Protein AF-A0A431FVE5-F1 (afdb_monomer)

Solvent-accessible surface area (backbone atoms only — not comparable to full-atom values): 13810 Å² total; per-residue (Å²): 132,91,80,86,48,69,72,60,58,76,67,39,68,45,52,62,50,46,54,53,36,45,75,73,71,43,89,57,56,35,59,38,71,80,41,80,43,68,86,88,83,60,78,43,55,26,33,44,35,35,34,74,38,59,44,98,86,67,48,84,67,50,71,55,70,50,75,47,70,45,65,64,57,39,53,63,64,63,36,71,88,75,52,89,46,70,76,46,45,58,31,37,26,40,52,86,40,28,26,70,30,46,88,56,71,85,50,41,76,37,38,50,68,79,70,29,79,46,77,54,42,55,64,53,52,49,28,49,66,68,56,39,70,48,78,40,77,72,27,60,46,78,87,74,42,58,12,35,31,37,39,45,45,50,64,46,76,94,67,41,42,51,35,30,41,41,38,35,39,27,45,68,49,72,41,41,66,56,54,54,50,50,51,53,53,52,53,53,52,53,52,51,51,52,52,52,50,52,51,53,51,49,46,47,56,60,60,49,48,52,51,51,54,51,53,51,52,45,52,49,49,49,51,37,36,76,68,67,74,44,95,70,81,80,78,82,84,77,87,78,86,128

Secondary structure (DSSP, 8-state):
-----HHHHTT-HHHHHHHHHHHTT----EEPPPEEEESSS-EEEEEEEEEEEE-TTS-EEEEEEEEEE-HHHHHHHT-GGG-SSTT-EEEEEETTSBEEE-SSGGGTTSBHHHH---TTHHHHHHHHHTT--EEEEEEE-TTS-EEEEEEEEEE-GGG--EEEEEEEEEHHHHTHHHHHHHHHHHHHHHHHHHHHHHHHHHHIIIIIIHHHHHHHHHHHHHHHHHTTS-S-----------

Foldseek 3Di:
DPPPPPVVCVVDVQFVVCVVCVVVVHQDKAKDDWDWDDPPPDTATWIKIWGFDADPVRHTPGIDMDIDGCVVVLCVQPPCVPDPWPPKWKFKAFLQQATSHGPPPVSHRPHPCVLDVDPLCVVVRVCSNVQHWDWDQFDQDSVRAGWIKIKHKDADPPNNTIMIMIITDGPCGVCVVVVVVVVVVVVVVVVVVVVVVVVVVCCCVPVVVVVVVVVVVLVVQVVCVVVVVDDDHDDDDDDDDD

Structure (mmCIF, N/CA/C/O backbone):
data_AF-A0A431FVE5-F1
#
_entry.id   AF-A0A431FVE5-F1
#
loop_
_atom_site.group_PDB
_atom_site.id
_atom_site.type_symbol
_atom_site.label_atom_id
_atom_site.label_alt_id
_atom_site.label_comp_id
_atom_site.label_asym_id
_atom_site.label_entity_id
_atom_site.label_seq_id
_atom_site.pdbx_PDB_ins_code
_atom_site.Cartn_x
_atom_site.Cartn_y
_atom_site.Cartn_z
_atom_site.occupancy
_atom_site.B_iso_or_equiv
_atom_site.auth_seq_id
_atom_site.auth_comp_id
_atom_site.auth_asym_id
_atom_site.auth_atom_id
_atom_site.pdbx_PDB_model_num
ATOM 1 N N . THR A 1 1 ? 9.431 11.874 -29.997 1.00 43.47 1 THR A N 1
ATOM 2 C CA . THR A 1 1 ? 10.718 12.388 -30.509 1.00 43.47 1 THR A CA 1
ATOM 3 C C . THR A 1 1 ? 11.653 11.223 -30.735 1.00 43.47 1 THR A C 1
ATOM 5 O O . THR A 1 1 ? 11.853 10.458 -29.803 1.00 43.47 1 THR A O 1
ATOM 8 N N . PHE A 1 2 ? 12.174 11.033 -31.949 1.00 42.88 2 PHE A N 1
ATOM 9 C CA . PHE A 1 2 ? 13.221 10.035 -32.198 1.00 42.88 2 PHE A CA 1
ATOM 10 C C . PHE A 1 2 ? 14.536 10.585 -31.634 1.00 42.88 2 PHE A C 1
ATOM 12 O O . PHE A 1 2 ? 15.071 11.560 -32.158 1.00 42.88 2 PHE A O 1
ATOM 19 N N . ILE A 1 3 ? 15.028 10.021 -30.531 1.00 52.59 3 ILE A N 1
ATOM 20 C CA . ILE A 1 3 ? 16.283 10.463 -29.913 1.00 52.59 3 ILE A CA 1
ATOM 21 C C . ILE A 1 3 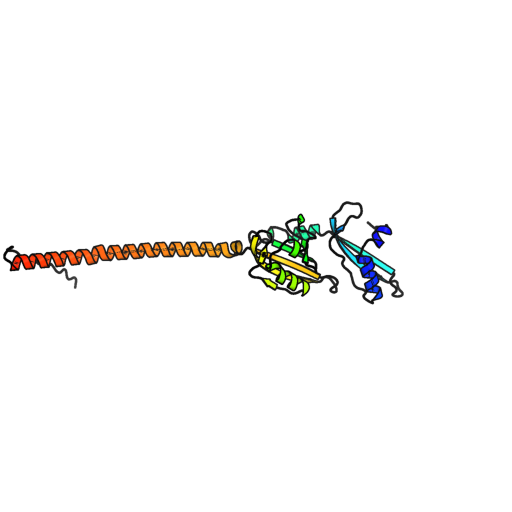? 17.433 9.715 -30.600 1.00 52.59 3 ILE A C 1
ATOM 23 O O . ILE A 1 3 ? 17.730 8.577 -30.261 1.00 52.59 3 ILE A O 1
ATOM 27 N N . GLN A 1 4 ? 18.095 10.354 -31.569 1.00 53.19 4 GLN A N 1
ATOM 28 C CA . GLN A 1 4 ? 19.319 9.846 -32.218 1.00 53.19 4 GLN A CA 1
ATOM 29 C C . GLN A 1 4 ? 20.601 10.188 -31.428 1.00 53.19 4 GLN A C 1
ATOM 31 O O . GLN A 1 4 ? 21.677 10.352 -31.999 1.00 53.19 4 GLN A O 1
ATOM 36 N N . ASN A 1 5 ? 20.521 10.322 -30.101 1.00 57.75 5 ASN A N 1
ATOM 37 C CA . ASN A 1 5 ? 21.702 10.592 -29.284 1.00 57.75 5 ASN A CA 1
ATOM 38 C C . ASN A 1 5 ? 22.322 9.277 -28.790 1.00 57.75 5 ASN A C 1
ATOM 40 O O . ASN A 1 5 ? 21.877 8.695 -27.800 1.00 57.75 5 ASN A O 1
ATOM 44 N N . LYS A 1 6 ? 23.376 8.821 -29.478 1.00 54.97 6 LYS A N 1
ATOM 45 C CA . LYS A 1 6 ? 24.122 7.586 -29.170 1.00 54.97 6 LYS A CA 1
ATOM 46 C C . LYS A 1 6 ? 24.633 7.535 -27.718 1.00 54.97 6 LYS A C 1
ATOM 48 O O . LYS A 1 6 ? 24.713 6.455 -27.140 1.00 54.97 6 LYS A O 1
ATOM 53 N N . ASN A 1 7 ? 24.890 8.693 -27.100 1.00 58.84 7 ASN A N 1
ATOM 54 C CA . ASN A 1 7 ? 25.315 8.776 -25.700 1.00 58.84 7 ASN A CA 1
ATOM 55 C C . ASN A 1 7 ? 24.169 8.517 -24.709 1.00 58.84 7 ASN A C 1
ATOM 57 O O . ASN A 1 7 ? 24.422 7.989 -23.631 1.00 58.84 7 ASN A O 1
ATOM 61 N N . MET A 1 8 ? 22.918 8.840 -25.066 1.00 61.91 8 MET A N 1
ATOM 62 C CA . MET A 1 8 ? 21.755 8.478 -24.243 1.00 61.91 8 MET A CA 1
ATOM 63 C C . MET A 1 8 ? 21.371 7.007 -24.399 1.00 61.91 8 MET A C 1
ATOM 65 O O . MET A 1 8 ? 20.942 6.393 -23.431 1.00 61.91 8 MET A O 1
ATOM 69 N N . TYR A 1 9 ? 21.535 6.426 -25.591 1.00 63.50 9 TYR A N 1
ATOM 70 C CA . TYR A 1 9 ? 21.266 5.001 -25.819 1.00 63.50 9 TYR A CA 1
ATOM 71 C C . TYR A 1 9 ? 22.154 4.125 -24.919 1.00 63.50 9 TYR A C 1
ATOM 73 O O . TYR A 1 9 ? 21.660 3.291 -24.167 1.00 63.50 9 TYR A O 1
ATOM 81 N N . ASN A 1 10 ? 23.461 4.394 -24.896 1.00 65.44 10 ASN A N 1
ATOM 82 C CA . ASN A 1 10 ? 24.406 3.633 -24.074 1.00 65.44 10 ASN A CA 1
ATOM 83 C C . ASN A 1 10 ? 24.252 3.870 -22.560 1.00 65.44 10 ASN A C 1
ATOM 85 O O . ASN A 1 10 ? 24.798 3.105 -21.770 1.00 65.44 10 ASN A O 1
ATOM 89 N N . SER A 1 11 ? 23.544 4.921 -22.135 1.00 68.75 11 SER A N 1
ATOM 90 C CA . SER A 1 11 ? 23.369 5.249 -20.715 1.00 68.75 11 SER A CA 1
ATOM 91 C C . SER A 1 11 ? 22.086 4.681 -20.102 1.00 68.75 11 SER A C 1
ATOM 93 O O . SER A 1 11 ? 21.853 4.846 -18.902 1.00 68.75 11 SER A O 1
ATOM 95 N N . MET A 1 12 ? 21.244 3.993 -20.883 1.00 78.19 12 MET A N 1
ATOM 96 C CA . MET A 1 12 ? 20.025 3.359 -20.382 1.00 78.19 12 MET A CA 1
ATOM 97 C C . MET A 1 12 ? 20.290 1.909 -19.947 1.00 78.19 12 MET A C 1
ATOM 99 O O . MET A 1 12 ? 20.453 1.040 -20.802 1.00 78.19 12 MET A O 1
ATOM 103 N N . PRO A 1 13 ? 20.202 1.583 -18.641 1.00 84.56 13 PRO A N 1
ATOM 104 C CA . PRO A 1 13 ? 20.489 0.230 -18.149 1.00 84.56 13 PRO A CA 1
ATOM 105 C C . PRO A 1 13 ? 19.581 -0.861 -18.737 1.00 84.56 13 PRO A C 1
ATOM 107 O O . PRO A 1 13 ? 19.965 -2.025 -18.797 1.00 84.56 13 PRO A O 1
ATOM 110 N N . VAL A 1 14 ? 18.370 -0.490 -19.177 1.00 87.31 14 VAL A N 1
ATOM 111 C CA . VAL A 1 14 ? 17.417 -1.427 -19.788 1.00 87.31 14 VAL A CA 1
ATOM 112 C C . VAL A 1 14 ? 17.953 -2.009 -21.098 1.00 87.31 14 VAL A C 1
ATOM 114 O O . VAL A 1 14 ? 17.700 -3.172 -21.380 1.00 87.31 14 VAL A O 1
ATOM 117 N N . ILE A 1 15 ? 18.735 -1.240 -21.864 1.00 88.06 15 ILE A N 1
ATOM 118 C CA . ILE A 1 15 ? 19.286 -1.683 -23.149 1.00 88.06 15 ILE A CA 1
ATOM 119 C C . ILE A 1 15 ? 20.329 -2.772 -22.918 1.00 88.06 15 ILE A C 1
ATOM 121 O O . ILE A 1 15 ? 20.205 -3.851 -23.487 1.00 88.06 15 ILE A O 1
ATOM 125 N N . SER A 1 16 ? 21.283 -2.548 -22.011 1.00 87.06 16 SER A N 1
ATOM 126 C CA . SER A 1 16 ? 22.290 -3.559 -21.663 1.00 87.06 16 SER A CA 1
ATOM 127 C C . SER A 1 16 ? 21.656 -4.839 -21.108 1.00 87.06 16 SER A C 1
ATOM 129 O O . SER A 1 16 ? 22.135 -5.940 -21.374 1.00 87.06 16 SER A O 1
ATOM 131 N N . LYS A 1 17 ? 20.548 -4.715 -20.364 1.00 88.94 17 LYS A N 1
ATOM 132 C CA . LYS A 1 17 ? 19.781 -5.870 -19.881 1.00 88.94 17 LYS A CA 1
ATOM 133 C C . LYS A 1 17 ? 19.130 -6.644 -21.033 1.00 88.94 17 LYS A C 1
ATOM 135 O O . LYS A 1 17 ? 19.208 -7.866 -21.042 1.00 88.94 17 LYS A O 1
ATOM 140 N N . ILE A 1 18 ? 18.546 -5.951 -22.013 1.00 90.62 18 ILE A N 1
ATOM 141 C CA . ILE A 1 18 ? 17.964 -6.579 -23.211 1.00 90.62 18 ILE A CA 1
ATOM 142 C C . ILE A 1 18 ? 19.040 -7.284 -24.028 1.00 90.62 18 ILE A C 1
ATOM 144 O O . ILE A 1 18 ? 18.849 -8.433 -24.409 1.00 90.62 18 ILE A O 1
ATOM 148 N N . GLU A 1 19 ? 20.177 -6.632 -24.263 1.00 89.31 19 GLU A N 1
ATOM 149 C CA . GLU A 1 19 ? 21.295 -7.235 -24.989 1.00 89.31 19 GLU A CA 1
ATOM 150 C C . GLU A 1 19 ? 21.741 -8.533 -24.306 1.00 89.31 19 GLU A C 1
ATOM 152 O O . GLU A 1 19 ? 21.817 -9.565 -24.968 1.00 89.31 19 GLU A O 1
ATOM 157 N N . ASN A 1 20 ? 21.933 -8.528 -22.984 1.00 89.25 20 ASN A N 1
ATOM 158 C CA . ASN A 1 20 ? 22.286 -9.735 -22.231 1.00 89.25 20 ASN A CA 1
ATOM 159 C C . ASN A 1 20 ? 21.202 -10.828 -22.312 1.00 89.25 20 ASN A C 1
ATOM 161 O O . ASN A 1 20 ? 21.515 -11.993 -22.543 1.00 89.25 20 ASN A O 1
ATOM 165 N N . ASN A 1 21 ? 19.926 -10.463 -22.173 1.00 88.81 21 ASN A N 1
ATOM 166 C CA . ASN A 1 21 ? 18.806 -11.400 -22.293 1.00 88.81 21 ASN A CA 1
ATOM 167 C C . ASN A 1 21 ? 18.797 -12.083 -23.669 1.00 88.81 21 ASN A C 1
ATOM 169 O O . ASN A 1 21 ? 18.712 -13.307 -23.747 1.00 88.81 21 ASN A O 1
ATOM 173 N N . VAL A 1 22 ? 18.995 -11.314 -24.742 1.00 90.62 22 VAL A N 1
ATOM 174 C CA . VAL A 1 22 ? 19.071 -11.843 -26.109 1.00 90.62 22 VAL A CA 1
ATOM 175 C C . VAL A 1 22 ? 20.259 -12.789 -26.288 1.00 90.62 22 VAL A C 1
ATOM 177 O O . VAL A 1 22 ? 20.098 -13.842 -26.903 1.00 90.62 22 VAL A O 1
ATOM 180 N N . HIS A 1 23 ? 21.425 -12.474 -25.712 1.00 88.44 23 HIS A N 1
ATOM 181 C CA . HIS A 1 23 ? 22.582 -13.383 -25.728 1.00 88.44 23 HIS A CA 1
ATOM 182 C C . HIS A 1 23 ? 22.290 -14.711 -25.010 1.00 88.44 23 HIS A C 1
ATOM 184 O O . HIS A 1 23 ? 22.813 -15.748 -25.409 1.00 88.44 23 HIS A O 1
ATOM 190 N N . ASN A 1 24 ? 21.415 -14.695 -24.002 1.00 86.50 24 ASN A N 1
ATOM 191 C CA . ASN A 1 24 ? 20.967 -15.883 -23.271 1.00 86.50 24 ASN A CA 1
ATOM 192 C C . ASN A 1 24 ? 19.754 -16.581 -23.920 1.00 86.50 24 ASN A C 1
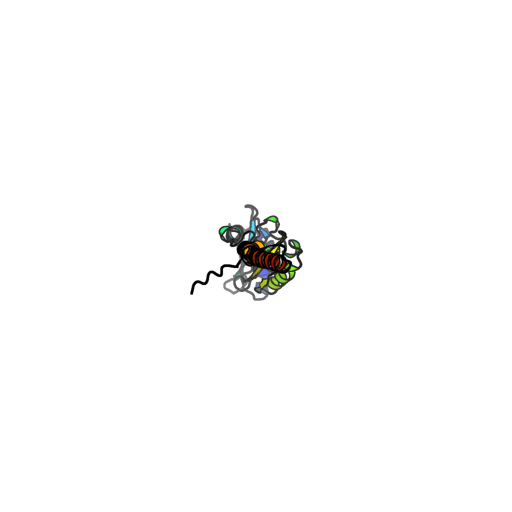ATOM 194 O O . ASN A 1 24 ? 19.199 -17.513 -23.342 1.00 86.50 24 ASN A O 1
ATOM 198 N N . GLY A 1 25 ? 19.338 -16.154 -25.119 1.00 84.56 25 GLY A N 1
ATOM 199 C CA . GLY A 1 25 ? 18.218 -16.740 -25.861 1.00 84.56 25 GLY A CA 1
ATOM 200 C C . GLY A 1 25 ? 16.834 -16.227 -25.451 1.00 84.56 25 GLY A C 1
ATOM 201 O O . GLY A 1 25 ? 15.826 -16.748 -25.926 1.00 84.56 25 GLY A O 1
ATOM 202 N N . GLU A 1 26 ? 16.750 -15.202 -24.603 1.00 83.94 26 GLU A N 1
ATOM 203 C CA . GLU A 1 26 ? 15.489 -14.588 -24.191 1.00 83.94 26 GLU A CA 1
ATOM 204 C C . GLU A 1 26 ? 15.119 -13.412 -25.104 1.00 83.94 26 GLU A C 1
ATOM 206 O O . GLU A 1 26 ? 15.822 -12.407 -25.188 1.00 83.94 26 GLU A O 1
ATOM 211 N N . GLN A 1 27 ? 13.962 -13.510 -25.761 1.00 85.75 27 GLN A N 1
ATOM 212 C CA . GLN A 1 27 ? 13.463 -12.504 -26.709 1.00 85.75 27 GLN A CA 1
ATOM 213 C C . GLN A 1 27 ? 12.278 -11.710 -26.139 1.00 85.75 27 GLN A C 1
ATOM 215 O O . GLN A 1 27 ? 11.303 -11.440 -26.835 1.00 85.75 27 GLN A O 1
ATOM 220 N N . LYS A 1 28 ? 12.341 -11.380 -24.847 1.00 85.81 28 LYS A N 1
ATOM 221 C CA . LYS A 1 28 ? 11.216 -10.806 -24.099 1.00 85.81 28 LYS A CA 1
ATOM 222 C C . LYS A 1 28 ? 11.312 -9.293 -23.952 1.00 85.81 28 LYS A C 1
ATOM 224 O O . LYS A 1 28 ? 12.398 -8.704 -23.990 1.00 85.81 28 LYS A O 1
ATOM 229 N N . ILE A 1 29 ? 10.166 -8.664 -23.704 1.00 90.38 29 ILE A N 1
ATOM 230 C CA . ILE A 1 29 ? 10.118 -7.267 -23.256 1.00 90.38 29 ILE A CA 1
ATOM 231 C C . ILE A 1 29 ? 10.855 -7.152 -21.919 1.00 90.38 29 ILE A C 1
ATOM 233 O O . ILE A 1 29 ? 10.752 -8.021 -21.060 1.00 90.38 29 ILE A O 1
ATOM 237 N N . THR A 1 30 ? 11.603 -6.070 -21.727 1.00 90.94 30 THR A N 1
ATOM 238 C CA . THR A 1 30 ? 12.326 -5.801 -20.482 1.00 90.94 30 THR A CA 1
ATOM 239 C C . THR A 1 30 ? 11.920 -4.450 -19.923 1.00 90.94 30 THR A C 1
ATOM 241 O O . THR A 1 30 ? 11.966 -3.444 -20.628 1.00 90.94 30 THR A O 1
ATOM 244 N N . PHE A 1 31 ? 11.582 -4.417 -18.637 1.00 91.38 31 PHE A N 1
ATOM 245 C CA . PHE A 1 31 ? 11.354 -3.181 -17.895 1.00 91.38 31 PHE A CA 1
ATOM 246 C C . PHE A 1 31 ? 12.607 -2.812 -17.095 1.00 91.38 31 PHE A C 1
ATOM 248 O O . PHE A 1 31 ? 13.293 -3.666 -16.521 1.00 91.38 31 PHE A O 1
ATOM 255 N N . GLY A 1 32 ? 12.916 -1.521 -17.076 1.00 89.94 32 GLY A N 1
ATOM 256 C CA . GLY A 1 32 ? 13.920 -0.918 -16.214 1.00 89.94 32 GLY A CA 1
ATOM 257 C C . GLY A 1 32 ? 13.338 -0.503 -14.865 1.00 89.94 32 GLY A C 1
ATOM 258 O O . GLY A 1 32 ? 12.130 -0.544 -14.640 1.00 89.94 32 GLY A O 1
ATOM 259 N N . SER A 1 33 ? 14.217 -0.061 -13.972 1.00 90.06 33 SER A N 1
ATOM 260 C CA . SER A 1 33 ? 13.829 0.463 -12.663 1.00 90.06 33 SER A CA 1
ATOM 261 C C . SER A 1 33 ? 13.197 1.850 -12.768 1.00 90.06 33 SER A C 1
ATOM 263 O O . SER A 1 33 ? 13.519 2.628 -13.673 1.00 90.06 33 SER A O 1
ATOM 265 N N . VAL A 1 34 ? 12.335 2.168 -11.801 1.00 91.94 34 VAL A N 1
ATOM 266 C CA . VAL A 1 34 ? 11.758 3.506 -11.636 1.00 91.94 34 VAL A CA 1
ATOM 267 C C . VAL A 1 34 ? 12.858 4.499 -11.303 1.00 91.94 34 VAL A C 1
ATOM 269 O O . VAL A 1 34 ? 13.697 4.236 -10.442 1.00 91.94 34 VAL A O 1
ATOM 272 N N . LYS A 1 35 ? 12.861 5.637 -11.992 1.00 92.00 35 LYS A N 1
ATOM 273 C CA . LYS A 1 35 ? 13.782 6.740 -11.728 1.00 92.00 35 LYS A CA 1
ATOM 274 C C . LYS A 1 35 ? 13.247 8.041 -12.303 1.00 92.00 35 LYS A C 1
ATOM 276 O O . LYS A 1 35 ? 12.313 8.051 -13.104 1.00 92.00 35 LYS A O 1
ATOM 281 N N . HIS A 1 36 ? 13.889 9.129 -11.915 1.00 91.88 36 HIS A N 1
ATOM 282 C CA . HIS A 1 36 ? 13.761 10.379 -12.636 1.00 91.88 36 HIS A CA 1
ATOM 283 C C . HIS A 1 36 ? 14.433 10.251 -14.012 1.00 91.88 36 HIS A C 1
ATOM 285 O O . HIS A 1 36 ? 15.558 9.756 -14.137 1.00 91.88 36 HIS A O 1
ATOM 291 N N . LEU A 1 37 ? 13.695 10.622 -15.052 1.00 90.31 37 LEU A N 1
ATOM 292 C CA . LEU A 1 37 ? 14.104 10.616 -16.449 1.00 90.31 37 LEU A CA 1
ATOM 293 C C . LEU A 1 37 ? 14.063 12.050 -16.965 1.00 90.31 37 LEU A C 1
ATOM 295 O O . LEU A 1 37 ? 13.098 12.763 -16.714 1.00 90.31 37 LEU A O 1
ATOM 299 N N . ASP A 1 38 ? 15.081 12.444 -17.721 1.00 88.69 38 ASP A N 1
ATOM 300 C CA . ASP A 1 38 ? 15.109 13.717 -18.436 1.00 88.69 38 ASP A CA 1
ATOM 301 C C . ASP A 1 38 ? 15.655 13.482 -19.848 1.00 88.69 38 ASP A C 1
ATOM 303 O O . ASP A 1 38 ? 16.737 12.919 -20.034 1.00 88.69 38 ASP A O 1
ATOM 307 N N . TYR A 1 39 ? 14.871 13.889 -20.844 1.00 84.75 39 TYR A N 1
ATOM 308 C CA . TYR A 1 39 ? 15.197 13.798 -22.270 1.00 84.75 39 TYR A CA 1
ATOM 309 C C . TYR A 1 39 ? 15.438 15.172 -22.912 1.00 84.75 39 TYR A C 1
ATOM 311 O O . TYR A 1 39 ? 15.379 15.297 -24.135 1.00 84.75 39 TYR A O 1
ATOM 319 N N . GLY A 1 40 ? 15.686 16.203 -22.100 1.00 83.50 40 GLY A N 1
ATOM 320 C CA . GLY A 1 40 ? 15.889 17.592 -22.517 1.00 83.50 40 GLY A CA 1
ATOM 321 C C . GLY A 1 40 ? 14.625 18.456 -22.483 1.00 83.50 40 GLY A C 1
ATOM 322 O O . GLY A 1 40 ? 14.699 19.638 -22.804 1.00 83.50 40 GLY A O 1
ATOM 323 N N . ASN A 1 41 ? 13.483 17.890 -22.079 1.00 82.38 41 ASN A N 1
ATOM 324 C CA . ASN A 1 41 ? 12.193 18.586 -21.971 1.00 82.38 41 ASN A CA 1
ATOM 325 C C . ASN A 1 41 ? 11.712 18.719 -20.515 1.00 82.38 41 ASN A C 1
ATOM 327 O O . ASN A 1 41 ? 10.544 19.030 -20.280 1.00 82.38 41 ASN A O 1
ATOM 331 N N . GLY A 1 42 ? 12.604 18.478 -19.553 1.00 86.69 42 GLY A N 1
ATOM 332 C CA . GLY A 1 42 ? 12.293 18.478 -18.132 1.00 86.69 42 GLY A CA 1
ATOM 333 C C . GLY A 1 42 ? 12.251 17.072 -17.545 1.00 86.69 42 GLY A C 1
ATOM 334 O O . GLY A 1 42 ? 12.012 16.076 -18.234 1.00 86.69 42 GLY A O 1
ATOM 335 N N . GLU A 1 43 ? 12.499 17.023 -16.242 1.00 90.62 43 GLU A N 1
ATOM 336 C CA . GLU A 1 43 ? 12.553 15.794 -15.467 1.00 90.62 43 GLU A CA 1
ATOM 337 C C . GLU A 1 43 ? 11.148 15.275 -15.132 1.00 90.62 43 GLU A C 1
ATOM 339 O O . GLU A 1 43 ? 10.265 16.032 -14.722 1.00 90.62 43 GLU A O 1
ATOM 344 N N . PHE A 1 44 ? 10.948 13.965 -15.249 1.00 91.69 44 PHE A N 1
ATOM 345 C CA . PHE A 1 44 ? 9.729 13.289 -14.819 1.00 91.69 44 PHE A CA 1
ATOM 346 C C . PHE A 1 44 ? 10.030 11.926 -14.195 1.00 91.69 44 PHE A C 1
ATOM 348 O O . PHE A 1 44 ? 11.026 11.277 -14.509 1.00 91.69 44 PHE A O 1
ATOM 355 N N . LEU A 1 45 ? 9.146 11.459 -13.312 1.00 92.75 45 LEU A N 1
ATOM 356 C CA . LEU A 1 45 ? 9.232 10.109 -12.761 1.00 92.75 45 LEU A CA 1
ATOM 357 C C . LEU A 1 45 ? 8.710 9.102 -13.787 1.00 92.75 45 LEU A C 1
ATOM 359 O O . LEU A 1 45 ? 7.544 9.165 -14.197 1.00 92.75 45 LEU A O 1
ATOM 363 N N . GLY A 1 46 ? 9.546 8.144 -14.169 1.00 93.44 46 GLY A N 1
ATOM 364 C CA . GLY A 1 46 ? 9.160 7.169 -15.170 1.00 93.44 46 GLY A CA 1
ATOM 365 C C . GLY A 1 46 ? 9.929 5.864 -15.118 1.00 93.44 46 GLY A C 1
ATOM 366 O O . GLY A 1 46 ? 10.831 5.649 -14.305 1.00 93.44 46 GLY A O 1
ATOM 367 N N . ILE A 1 47 ? 9.544 4.984 -16.033 1.00 92.31 47 ILE A N 1
ATOM 368 C CA . ILE A 1 47 ? 10.209 3.712 -16.300 1.00 92.31 47 ILE A CA 1
ATOM 369 C C . ILE A 1 47 ? 10.512 3.599 -17.781 1.00 92.31 47 ILE A C 1
ATOM 371 O O . ILE A 1 47 ? 9.724 4.028 -18.620 1.00 92.31 47 ILE A O 1
ATOM 375 N N . ASN A 1 48 ? 11.647 2.987 -18.099 1.00 92.00 48 ASN A N 1
ATOM 376 C CA . ASN A 1 48 ? 11.950 2.598 -19.468 1.00 92.00 48 ASN A CA 1
ATOM 377 C C . ASN A 1 48 ? 11.556 1.145 -19.670 1.00 92.00 48 ASN A C 1
ATOM 379 O O . ASN A 1 48 ? 11.882 0.304 -18.838 1.00 92.00 48 ASN A O 1
ATOM 383 N N . LEU A 1 49 ? 10.914 0.850 -20.785 1.00 91.25 49 LEU A N 1
ATOM 384 C CA . LEU A 1 49 ? 10.701 -0.503 -21.270 1.00 91.25 49 LEU A CA 1
ATOM 385 C C . LEU A 1 49 ? 11.322 -0.627 -22.654 1.00 91.25 49 LEU A C 1
ATOM 387 O O . LEU A 1 49 ? 11.341 0.337 -23.416 1.00 91.25 49 LEU A O 1
ATOM 391 N N . GLY A 1 50 ? 11.842 -1.798 -22.983 1.00 91.25 50 GLY A N 1
ATOM 392 C CA . GLY A 1 50 ? 12.403 -2.042 -24.299 1.00 91.25 50 GLY A CA 1
ATOM 393 C C . GLY A 1 50 ? 12.134 -3.450 -24.787 1.00 91.25 50 GLY A C 1
ATOM 394 O O . GLY A 1 50 ? 11.977 -4.381 -23.998 1.00 91.25 50 GLY A O 1
ATOM 395 N N . MET A 1 51 ? 12.076 -3.579 -26.104 1.00 91.62 51 MET A N 1
ATOM 396 C CA . MET A 1 51 ? 11.850 -4.825 -26.815 1.00 91.62 51 MET A CA 1
ATOM 397 C C . MET A 1 51 ? 12.985 -5.039 -27.824 1.00 91.62 51 MET A C 1
ATOM 399 O O . MET A 1 51 ? 13.304 -4.106 -28.574 1.00 91.62 51 MET A O 1
ATOM 403 N N . PRO A 1 52 ? 13.601 -6.234 -27.860 1.00 92.94 52 PRO A N 1
ATOM 404 C CA . PRO A 1 52 ? 14.592 -6.553 -28.874 1.00 92.94 52 PRO A CA 1
ATOM 405 C C . PRO A 1 52 ? 13.936 -6.677 -30.254 1.00 92.94 52 PRO A C 1
ATOM 407 O O . PRO A 1 52 ? 12.825 -7.185 -30.395 1.00 92.94 52 PRO A O 1
ATOM 410 N N . ILE A 1 53 ? 14.645 -6.224 -31.282 1.00 93.81 53 ILE A N 1
ATOM 411 C CA . ILE A 1 53 ? 14.273 -6.370 -32.688 1.00 93.81 53 ILE A CA 1
ATOM 412 C C . ILE A 1 53 ? 15.297 -7.278 -33.346 1.00 93.81 53 ILE A C 1
ATOM 414 O O . ILE A 1 53 ? 16.496 -7.161 -33.089 1.00 93.81 53 ILE A O 1
ATOM 418 N N . PHE A 1 54 ? 14.827 -8.127 -34.249 1.00 93.38 54 PHE A N 1
ATOM 419 C CA . PHE A 1 54 ? 15.658 -9.042 -35.013 1.00 93.38 54 PHE A CA 1
ATOM 420 C C . PHE A 1 54 ? 15.553 -8.730 -36.505 1.00 93.38 54 PHE A C 1
ATOM 422 O O . PHE A 1 54 ? 14.518 -8.265 -36.989 1.00 93.38 54 PHE A O 1
ATOM 429 N N . ASN A 1 55 ? 16.641 -8.947 -37.239 1.00 93.44 55 ASN A N 1
ATOM 430 C CA . ASN A 1 55 ? 16.642 -8.834 -38.693 1.00 93.44 55 ASN A CA 1
ATOM 431 C C . ASN A 1 55 ? 15.932 -10.053 -39.328 1.00 93.44 55 ASN A C 1
ATOM 433 O O . ASN A 1 55 ? 15.554 -11.004 -38.648 1.00 93.44 55 ASN A O 1
ATOM 437 N N . GLN A 1 56 ? 15.794 -10.068 -40.659 1.00 93.19 56 GLN A N 1
ATOM 438 C CA . GLN A 1 56 ? 15.166 -11.191 -41.378 1.00 93.19 56 GLN A CA 1
ATOM 439 C C . GLN A 1 56 ? 15.907 -12.534 -41.225 1.00 93.19 56 GLN A C 1
ATOM 441 O O . GLN A 1 56 ? 15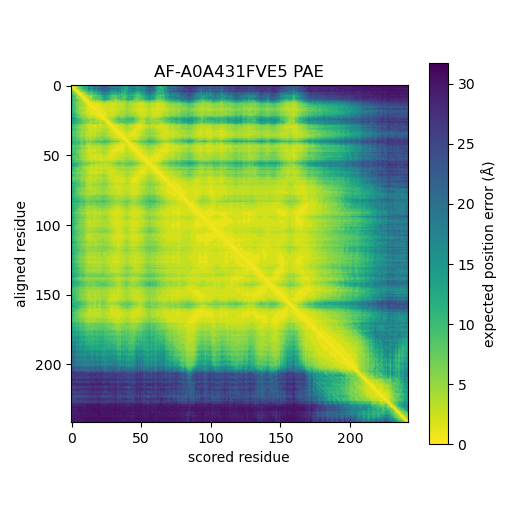.324 -13.581 -41.489 1.00 93.19 56 GLN A O 1
ATOM 446 N N . LYS A 1 57 ? 17.184 -12.514 -40.826 1.00 91.62 57 LYS A N 1
ATOM 447 C CA . LYS A 1 57 ? 18.001 -13.709 -40.575 1.00 91.62 57 LYS A CA 1
ATOM 448 C C . LYS A 1 57 ? 17.853 -14.233 -39.141 1.00 91.62 57 LYS A C 1
ATOM 450 O O . LYS A 1 57 ? 18.366 -15.305 -38.846 1.00 91.62 57 LYS A O 1
ATOM 455 N N . GLY A 1 58 ? 17.146 -13.503 -38.274 1.00 88.75 58 GLY A N 1
ATOM 456 C CA . GLY A 1 58 ? 17.002 -13.814 -36.853 1.00 88.75 58 GLY A CA 1
ATOM 457 C C . GLY A 1 58 ? 18.110 -13.239 -35.965 1.00 88.75 58 GLY A C 1
ATOM 458 O O . GLY A 1 58 ? 18.077 -13.467 -34.759 1.00 88.75 58 GLY A O 1
ATOM 459 N N . ASP A 1 59 ? 19.061 -12.473 -36.511 1.00 91.69 59 ASP A N 1
ATOM 460 C CA . ASP A 1 59 ? 20.108 -11.840 -35.703 1.00 91.69 59 ASP A CA 1
ATOM 461 C C . ASP A 1 59 ? 19.559 -10.604 -34.988 1.00 91.69 59 ASP A C 1
ATOM 463 O O . ASP A 1 59 ? 18.744 -9.858 -35.544 1.00 91.69 59 ASP A O 1
ATOM 467 N N . PHE A 1 60 ? 20.051 -10.344 -33.778 1.00 92.31 60 PHE A N 1
ATOM 468 C CA . PHE A 1 60 ? 19.720 -9.137 -33.027 1.00 92.31 60 PHE A CA 1
ATOM 469 C C . PHE A 1 60 ? 20.089 -7.876 -33.821 1.00 92.31 60 PHE A C 1
ATOM 471 O O . PHE A 1 60 ? 21.248 -7.656 -34.170 1.00 92.31 60 PHE A O 1
ATOM 478 N N . ALA A 1 61 ? 19.088 -7.048 -34.108 1.00 91.38 61 ALA A N 1
ATOM 479 C CA . ALA A 1 61 ? 19.211 -5.839 -34.918 1.00 91.38 61 ALA A CA 1
ATOM 480 C C . ALA A 1 61 ? 19.159 -4.547 -34.086 1.00 91.38 61 ALA A C 1
ATOM 482 O O . ALA A 1 61 ? 19.553 -3.492 -34.581 1.00 91.38 61 ALA A O 1
ATOM 483 N N . GLY A 1 62 ? 18.675 -4.610 -32.841 1.00 89.75 62 GLY A N 1
ATOM 484 C CA . GLY A 1 62 ? 18.630 -3.470 -31.926 1.00 89.75 62 GLY A CA 1
ATOM 485 C C . GLY A 1 62 ? 17.456 -3.522 -30.952 1.00 89.75 62 GLY A C 1
ATOM 486 O O . GLY A 1 62 ? 16.821 -4.559 -30.779 1.00 89.75 62 GLY A O 1
ATOM 487 N N . VAL A 1 63 ? 17.155 -2.385 -30.322 1.00 90.62 63 VAL A N 1
ATOM 488 C CA . VAL A 1 63 ? 16.088 -2.249 -29.318 1.00 90.62 63 VAL A CA 1
ATOM 489 C C . VAL A 1 63 ? 15.116 -1.136 -29.713 1.00 90.62 63 VAL A C 1
ATOM 491 O O . VAL A 1 63 ? 15.541 -0.016 -29.995 1.00 90.62 63 VAL A O 1
ATOM 494 N N . ILE A 1 64 ? 13.809 -1.413 -29.671 1.00 89.62 64 ILE A N 1
ATOM 495 C CA . ILE A 1 64 ? 12.774 -0.369 -29.573 1.00 89.62 64 ILE A CA 1
ATOM 496 C C . ILE A 1 64 ? 12.516 -0.115 -28.090 1.00 89.62 64 ILE A C 1
ATOM 498 O O . ILE A 1 64 ? 12.193 -1.044 -27.354 1.00 89.62 64 ILE A O 1
ATOM 502 N N . GLY A 1 65 ? 12.647 1.137 -27.656 1.00 88.38 65 GLY A N 1
ATOM 503 C CA . GLY A 1 65 ? 12.402 1.554 -26.277 1.00 88.38 65 GLY A CA 1
ATOM 504 C C . GLY A 1 65 ? 11.242 2.539 -26.161 1.00 88.38 65 GLY A C 1
ATOM 505 O O . GLY A 1 65 ? 11.064 3.400 -27.022 1.00 88.38 65 GLY A O 1
ATOM 506 N N . PHE A 1 66 ? 10.495 2.443 -25.066 1.00 88.38 66 PHE A N 1
ATOM 507 C CA . PHE A 1 66 ? 9.493 3.419 -24.651 1.00 88.38 66 PHE A CA 1
ATOM 508 C C . PHE A 1 66 ? 9.773 3.866 -23.217 1.00 88.38 66 PHE A C 1
ATOM 510 O O . PHE A 1 66 ? 10.260 3.093 -22.391 1.00 88.38 66 PHE A O 1
ATOM 517 N N . SER A 1 67 ? 9.411 5.105 -22.910 1.00 90.38 67 SER A N 1
ATOM 518 C CA . SER A 1 67 ? 9.446 5.636 -21.551 1.00 90.38 67 SER A CA 1
ATOM 519 C C . SER A 1 67 ? 8.021 5.922 -21.111 1.00 90.38 67 SER A C 1
ATOM 521 O O . SER A 1 67 ? 7.295 6.645 -21.793 1.00 90.38 67 SER A O 1
ATOM 523 N N . LEU A 1 68 ? 7.613 5.337 -19.991 1.00 90.94 68 LEU A N 1
ATOM 524 C CA . LEU A 1 68 ? 6.306 5.570 -19.389 1.00 90.94 68 LEU A CA 1
ATOM 525 C C . LEU A 1 68 ? 6.459 6.582 -18.262 1.00 90.94 68 LEU A C 1
ATOM 527 O O . LEU A 1 68 ? 7.208 6.351 -17.312 1.00 90.94 68 LEU A O 1
ATOM 531 N N . GLU A 1 69 ? 5.734 7.689 -18.365 1.00 92.75 69 GLU A N 1
ATOM 532 C CA . GLU A 1 69 ? 5.581 8.650 -17.279 1.00 92.75 69 GLU A CA 1
ATOM 533 C C . GLU A 1 69 ? 4.528 8.139 -16.285 1.00 92.75 69 GLU A C 1
ATOM 535 O O . GLU A 1 69 ? 3.395 7.828 -16.655 1.00 92.75 69 GLU A O 1
ATOM 540 N N . LEU A 1 70 ? 4.887 8.067 -15.003 1.00 93.94 70 LEU A N 1
ATOM 541 C CA . LEU A 1 70 ? 4.032 7.472 -13.968 1.00 93.94 70 LEU A CA 1
ATOM 542 C C . LEU A 1 70 ? 3.052 8.468 -13.328 1.00 93.94 70 LEU A C 1
ATOM 544 O O . LEU A 1 70 ? 2.250 8.085 -12.477 1.00 93.94 70 LEU A O 1
ATOM 548 N N . SER A 1 71 ? 3.078 9.741 -13.727 1.00 90.62 71 SER A N 1
ATOM 549 C CA . SER A 1 71 ? 2.272 10.805 -13.114 1.00 90.62 71 SER A CA 1
ATOM 550 C C . SER A 1 71 ? 0.764 10.55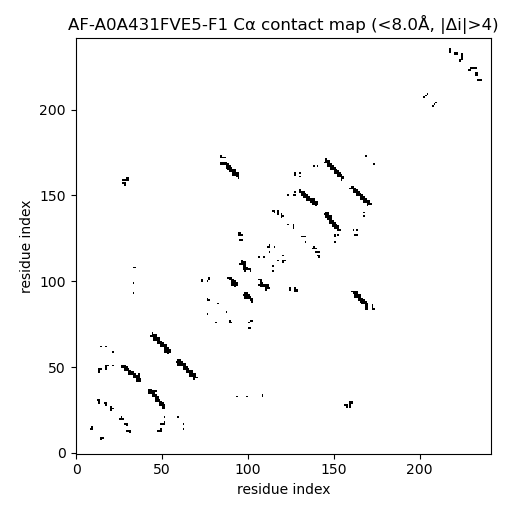1 -13.231 1.00 90.62 71 SER A C 1
ATOM 552 O O . SER A 1 71 ? 0.025 10.755 -12.268 1.00 90.62 71 SER A O 1
ATOM 554 N N . GLN A 1 72 ? 0.298 10.048 -14.376 1.00 91.38 72 GLN A N 1
ATOM 555 C CA . GLN A 1 72 ? -1.118 9.736 -14.590 1.00 91.38 72 GLN A CA 1
ATOM 556 C C . GLN A 1 72 ? -1.565 8.516 -13.781 1.00 91.38 72 GLN A C 1
ATOM 558 O O . GLN A 1 72 ? -2.643 8.531 -13.189 1.00 91.38 72 GLN A O 1
ATOM 563 N N . MET A 1 73 ? -0.713 7.490 -13.687 1.00 93.56 73 MET A N 1
ATOM 564 C CA . MET A 1 73 ? -0.966 6.333 -12.824 1.00 93.56 73 MET A CA 1
ATOM 565 C C . MET A 1 73 ? -1.025 6.750 -11.355 1.00 93.56 73 MET A C 1
ATOM 567 O O . MET A 1 73 ? -1.916 6.316 -10.632 1.00 93.56 73 MET A O 1
ATOM 571 N N . SER A 1 74 ? -0.125 7.644 -10.937 1.00 95.00 74 SER A N 1
ATOM 572 C CA . SER A 1 74 ? -0.126 8.233 -9.598 1.00 95.00 74 SER A CA 1
ATOM 573 C C . SER A 1 74 ? -1.434 8.969 -9.313 1.00 95.00 74 SER A C 1
ATOM 575 O O . SER A 1 74 ? -2.094 8.676 -8.322 1.00 95.00 74 SER A O 1
ATOM 577 N N . LYS A 1 75 ? -1.893 9.838 -10.222 1.00 94.94 75 LYS A N 1
ATOM 578 C CA . LYS A 1 75 ? -3.182 10.543 -10.078 1.00 94.94 75 LYS A CA 1
ATOM 579 C C . LYS A 1 75 ? -4.374 9.593 -9.986 1.00 94.94 75 LYS A C 1
ATOM 581 O O . LYS A 1 75 ? -5.276 9.836 -9.190 1.00 94.94 75 LYS A O 1
ATOM 586 N N . ALA A 1 76 ? -4.391 8.535 -10.794 1.00 95.19 76 ALA A N 1
ATOM 587 C CA . ALA A 1 76 ? -5.464 7.548 -10.773 1.00 95.19 76 ALA A CA 1
ATOM 588 C C . ALA A 1 76 ? -5.471 6.752 -9.459 1.00 95.19 76 ALA A C 1
ATOM 590 O O . ALA A 1 76 ? -6.513 6.650 -8.815 1.00 95.19 76 ALA A O 1
ATOM 591 N N . LEU A 1 77 ? -4.311 6.243 -9.032 1.00 95.38 77 LEU A N 1
ATOM 592 C CA . LEU A 1 77 ? -4.182 5.441 -7.813 1.00 95.38 77 LEU A CA 1
ATOM 593 C C . LEU A 1 77 ? -4.407 6.272 -6.545 1.00 95.38 77 LEU A C 1
ATOM 595 O O . LEU A 1 77 ? -4.973 5.774 -5.579 1.00 95.38 77 LEU A O 1
ATOM 599 N N . LEU A 1 78 ? -3.993 7.538 -6.535 1.00 95.94 78 LEU A N 1
ATOM 600 C CA . LEU A 1 78 ? -4.136 8.445 -5.393 1.00 95.94 78 LEU A CA 1
ATOM 601 C C . LEU A 1 78 ? -5.437 9.257 -5.424 1.00 95.94 78 LEU A C 1
ATOM 603 O O . LEU A 1 78 ? -5.598 10.187 -4.638 1.00 95.94 78 LEU A O 1
ATOM 607 N N . ASN A 1 79 ? -6.380 8.923 -6.309 1.00 96.25 79 ASN A N 1
ATOM 608 C CA . ASN A 1 79 ? -7.648 9.634 -6.390 1.00 96.25 79 ASN A CA 1
ATOM 609 C C . ASN A 1 79 ? -8.433 9.494 -5.064 1.00 96.25 79 ASN A C 1
ATOM 611 O O . ASN A 1 79 ? -8.774 8.371 -4.687 1.00 96.25 79 ASN A O 1
ATOM 615 N N . PRO A 1 80 ? -8.790 10.601 -4.379 1.00 93.19 80 PRO A N 1
ATOM 616 C CA . PRO A 1 80 ? -9.496 10.550 -3.097 1.00 93.19 80 PRO A CA 1
ATOM 617 C C . PRO A 1 80 ? -10.850 9.833 -3.145 1.00 93.19 80 PRO A C 1
ATOM 619 O O . PRO A 1 80 ? -11.296 9.322 -2.125 1.00 93.19 80 PRO A O 1
ATOM 622 N N . SER A 1 81 ? -11.497 9.758 -4.315 1.00 94.56 81 SER A N 1
ATOM 623 C CA . SER A 1 81 ? -12.756 9.011 -4.491 1.00 94.56 81 SER A CA 1
ATOM 624 C C . SER A 1 81 ? -12.621 7.505 -4.252 1.00 94.56 81 SER A C 1
ATOM 626 O O . SER A 1 81 ? -13.625 6.833 -4.037 1.00 94.56 81 SER A O 1
ATOM 628 N N . LEU A 1 82 ? -11.395 6.978 -4.263 1.00 93.31 82 LEU A N 1
ATOM 629 C CA . LEU A 1 82 ? -11.103 5.583 -3.951 1.00 93.31 82 LEU A CA 1
ATOM 630 C C . LEU A 1 82 ? -10.907 5.343 -2.441 1.00 93.31 82 LEU A C 1
ATOM 632 O O . LEU A 1 82 ? -10.665 4.203 -2.046 1.00 93.31 82 LEU A O 1
ATOM 636 N N . ASN A 1 83 ? -10.914 6.389 -1.598 1.00 92.06 83 ASN A N 1
ATOM 637 C CA . ASN A 1 83 ? -10.787 6.243 -0.143 1.00 92.06 83 ASN A CA 1
ATOM 638 C C . ASN A 1 83 ? -12.114 5.725 0.415 1.00 92.06 83 ASN A C 1
ATOM 640 O O . ASN A 1 83 ? -13.130 6.417 0.340 1.00 92.06 83 ASN A O 1
ATOM 644 N N . PHE A 1 84 ? -12.101 4.530 1.000 1.00 90.44 84 PHE A N 1
ATOM 645 C CA . PHE A 1 84 ? -13.269 3.962 1.675 1.00 90.44 84 PHE A CA 1
ATOM 646 C C . PHE A 1 84 ? -13.356 4.450 3.120 1.00 90.44 84 PHE A C 1
ATOM 648 O O . PHE A 1 84 ? -14.448 4.649 3.654 1.00 90.44 84 PHE A O 1
ATOM 655 N N . HIS A 1 85 ? -12.202 4.674 3.741 1.00 93.31 85 HIS A N 1
ATOM 656 C CA . HIS A 1 85 ? -12.063 5.124 5.113 1.00 93.31 85 HIS A CA 1
ATOM 657 C C . HIS A 1 85 ? -11.085 6.299 5.217 1.00 93.31 85 HIS A C 1
ATOM 659 O O . HIS A 1 85 ? -10.168 6.482 4.414 1.00 93.31 85 HIS A O 1
ATOM 665 N N . GLU A 1 86 ? -11.282 7.122 6.246 1.00 91.88 86 GLU A N 1
ATOM 666 C CA . GLU A 1 86 ? -10.344 8.193 6.576 1.00 91.88 86 GLU A CA 1
ATOM 667 C C . GLU A 1 86 ? -8.976 7.601 6.943 1.00 91.88 86 GLU A C 1
ATOM 669 O O . GLU A 1 86 ? -8.898 6.700 7.783 1.00 91.88 86 GLU A O 1
ATOM 674 N N . GLY A 1 87 ? -7.920 8.126 6.314 1.00 92.19 87 GLY A N 1
ATOM 675 C CA . GLY A 1 87 ? -6.537 7.688 6.501 1.00 92.19 87 GLY A CA 1
ATOM 676 C C . GLY A 1 87 ? -6.142 6.432 5.720 1.00 92.19 87 GLY A C 1
ATOM 677 O O . GLY A 1 87 ? -5.071 5.889 5.992 1.00 92.19 87 GLY A O 1
ATOM 678 N N . ASP A 1 88 ? -6.973 5.978 4.773 1.00 94.75 88 ASP A N 1
ATOM 679 C CA . ASP A 1 88 ? -6.573 4.965 3.795 1.00 94.75 88 ASP A CA 1
ATOM 680 C C . ASP A 1 88 ? -5.311 5.399 3.045 1.00 94.75 88 ASP A C 1
ATOM 682 O O . ASP A 1 88 ? -5.209 6.549 2.622 1.00 94.75 88 ASP A O 1
ATOM 686 N N . GLN A 1 89 ? -4.380 4.472 2.831 1.00 95.31 89 GLN A N 1
ATOM 687 C CA . GLN A 1 89 ? -3.218 4.697 1.972 1.00 95.31 89 GLN A CA 1
ATOM 688 C C . GLN A 1 89 ? -3.190 3.654 0.864 1.00 95.31 89 GLN A C 1
ATOM 690 O O . GLN A 1 89 ? -3.423 2.470 1.109 1.00 95.31 89 GLN A O 1
ATOM 695 N N . ARG A 1 90 ? -2.858 4.080 -0.355 1.00 96.69 90 ARG A N 1
ATOM 696 C CA . ARG A 1 90 ? -2.664 3.199 -1.514 1.00 96.69 90 ARG A CA 1
ATOM 697 C C . ARG A 1 90 ? -1.300 3.459 -2.120 1.00 96.69 90 ARG A C 1
ATOM 699 O O . ARG A 1 90 ? -1.007 4.573 -2.550 1.00 96.69 90 ARG A O 1
ATOM 706 N N . LEU A 1 91 ? -0.472 2.429 -2.136 1.00 96.88 91 LEU A N 1
ATOM 707 C CA . LEU A 1 91 ? 0.937 2.515 -2.483 1.00 96.88 91 LEU A CA 1
ATOM 708 C C . LEU A 1 91 ? 1.228 1.543 -3.622 1.00 96.88 91 LEU A C 1
ATOM 710 O O . LEU A 1 91 ? 0.751 0.408 -3.603 1.00 96.88 91 LEU A O 1
ATOM 714 N N . LEU A 1 92 ? 2.036 1.974 -4.589 1.00 97.88 92 LEU A N 1
ATOM 715 C CA . LEU A 1 92 ? 2.630 1.078 -5.583 1.00 97.88 92 LEU A CA 1
ATOM 716 C C . LEU A 1 92 ? 4.100 0.875 -5.233 1.00 97.88 92 LEU A C 1
ATOM 718 O O . LEU A 1 92 ? 4.825 1.847 -5.010 1.00 97.88 92 LEU A O 1
ATOM 722 N N . LEU A 1 93 ? 4.525 -0.381 -5.208 1.00 97.88 93 LEU A N 1
ATOM 723 C CA . LEU A 1 93 ? 5.862 -0.816 -4.832 1.00 97.88 93 LEU A CA 1
ATOM 724 C C . LEU A 1 93 ? 6.507 -1.587 -5.985 1.00 97.88 93 LEU A C 1
ATOM 726 O O . LEU A 1 93 ? 5.846 -2.378 -6.662 1.00 97.88 93 LEU A O 1
ATOM 730 N N . ALA A 1 94 ? 7.801 -1.359 -6.185 1.00 96.25 94 ALA A N 1
ATOM 731 C CA . ALA A 1 94 ? 8.640 -2.210 -7.016 1.00 96.25 94 ALA A CA 1
ATOM 732 C C . ALA A 1 94 ? 8.967 -3.520 -6.278 1.00 96.25 94 ALA A C 1
ATOM 734 O O . ALA A 1 94 ? 8.764 -3.635 -5.068 1.00 96.25 94 ALA A O 1
ATOM 735 N N . ASP A 1 95 ? 9.517 -4.486 -7.010 1.00 95.56 95 ASP A N 1
ATOM 736 C CA . ASP A 1 95 ? 9.842 -5.835 -6.524 1.00 95.56 95 ASP A CA 1
ATOM 737 C C . ASP A 1 95 ? 10.777 -5.877 -5.299 1.00 95.56 95 ASP A C 1
ATOM 739 O O . ASP A 1 95 ? 10.781 -6.824 -4.520 1.00 95.56 95 ASP A O 1
ATOM 743 N N . ASP A 1 96 ? 11.568 -4.824 -5.087 1.00 94.88 96 ASP A N 1
ATOM 744 C CA . ASP A 1 96 ? 12.480 -4.705 -3.948 1.00 94.88 96 ASP A CA 1
ATOM 745 C C . ASP A 1 96 ? 11.916 -3.872 -2.782 1.00 94.88 96 ASP A C 1
ATOM 747 O O . ASP A 1 96 ? 12.650 -3.537 -1.846 1.00 94.88 96 ASP A O 1
ATOM 751 N N . GLY A 1 97 ? 10.627 -3.524 -2.837 1.00 96.88 97 GLY A N 1
ATOM 752 C CA . GLY A 1 97 ? 9.941 -2.717 -1.829 1.00 96.88 97 GLY A CA 1
ATOM 753 C C . GLY A 1 97 ? 10.175 -1.209 -1.953 1.00 96.88 97 GLY A C 1
ATOM 754 O O . GLY A 1 97 ? 9.870 -0.474 -1.010 1.00 96.88 97 GLY A O 1
ATOM 755 N N . THR A 1 98 ? 10.713 -0.732 -3.077 1.00 97.62 98 THR A N 1
ATOM 756 C CA . THR A 1 98 ? 10.849 0.705 -3.365 1.00 97.62 98 THR A CA 1
ATOM 757 C C . THR A 1 98 ? 9.497 1.334 -3.695 1.00 97.62 98 THR A C 1
ATOM 759 O O . THR A 1 98 ? 8.743 0.792 -4.505 1.00 97.62 98 THR A O 1
ATOM 762 N N . PHE A 1 99 ? 9.189 2.499 -3.123 1.00 97.75 99 PHE A N 1
ATOM 763 C CA . PHE A 1 99 ? 7.979 3.249 -3.455 1.00 97.75 99 PHE A CA 1
ATOM 764 C C . PHE A 1 99 ? 8.032 3.821 -4.866 1.00 97.75 99 PHE A C 1
ATOM 766 O O . PHE A 1 99 ? 8.915 4.595 -5.228 1.00 97.75 99 PHE A O 1
ATOM 773 N N . VAL A 1 100 ? 7.012 3.483 -5.640 1.00 96.94 100 VAL A N 1
ATOM 774 C CA . VAL A 1 100 ? 6.792 3.947 -7.010 1.00 96.94 100 VAL A CA 1
ATOM 775 C C . VAL A 1 100 ? 5.729 5.035 -7.010 1.00 96.94 100 VAL A C 1
ATOM 777 O O . VAL A 1 100 ? 5.899 6.082 -7.626 1.00 96.94 100 VAL A O 1
ATOM 780 N N . ILE A 1 101 ? 4.637 4.790 -6.282 1.00 97.31 101 ILE A N 1
ATOM 781 C CA . ILE A 1 101 ? 3.565 5.754 -6.035 1.00 97.31 101 ILE A CA 1
ATOM 782 C C . ILE A 1 101 ? 3.327 5.797 -4.531 1.00 97.31 101 ILE A C 1
ATOM 784 O O . ILE A 1 101 ? 3.120 4.759 -3.900 1.00 97.31 101 ILE A O 1
ATOM 788 N N . HIS A 1 102 ? 3.353 7.005 -3.976 1.00 96.75 102 HIS A N 1
ATOM 789 C CA . HIS A 1 102 ? 3.107 7.280 -2.568 1.00 96.75 102 HIS A CA 1
ATOM 790 C C . HIS A 1 102 ? 2.488 8.682 -2.428 1.00 96.75 102 HIS A C 1
ATOM 792 O O . HIS A 1 102 ? 2.872 9.594 -3.160 1.00 96.75 102 HIS A O 1
ATOM 798 N N . GLU A 1 103 ? 1.553 8.872 -1.489 1.00 94.19 103 GLU A N 1
ATOM 799 C CA . GLU A 1 103 ? 0.882 10.167 -1.256 1.00 94.19 103 GLU A CA 1
ATOM 800 C C . GLU A 1 103 ? 1.860 11.284 -0.887 1.00 94.19 103 GLU A C 1
ATOM 802 O O . GLU A 1 103 ? 1.775 12.390 -1.408 1.00 94.19 103 GLU A O 1
ATOM 807 N N . ASN A 1 104 ? 2.811 10.983 0.002 1.00 94.56 104 ASN A N 1
ATOM 808 C CA . ASN A 1 104 ? 3.970 11.834 0.260 1.00 94.56 104 ASN A CA 1
ATOM 809 C C . ASN A 1 104 ? 4.988 11.727 -0.896 1.00 94.56 104 ASN A C 1
ATOM 811 O O . ASN A 1 104 ? 5.669 10.700 -0.979 1.00 94.56 104 ASN A O 1
ATOM 815 N N . PRO A 1 105 ? 5.186 12.778 -1.716 1.00 92.12 105 PRO A N 1
ATOM 816 C CA . PRO A 1 105 ? 6.101 12.730 -2.856 1.00 92.12 105 PRO A CA 1
ATOM 817 C C . PRO A 1 105 ? 7.560 12.500 -2.450 1.00 92.12 105 PRO A C 1
ATOM 819 O O . PRO A 1 105 ? 8.332 11.951 -3.224 1.00 92.12 105 PRO A O 1
ATOM 822 N N . LYS A 1 106 ? 7.944 12.879 -1.222 1.00 94.12 106 LYS A N 1
ATOM 823 C CA . LYS A 1 106 ? 9.314 12.698 -0.717 1.00 94.12 106 LYS A CA 1
ATOM 824 C C . LYS A 1 106 ? 9.661 11.240 -0.418 1.00 94.12 106 LYS A C 1
ATOM 826 O O . LYS A 1 106 ? 10.838 10.930 -0.290 1.00 94.12 106 LYS A O 1
ATOM 831 N N . ALA A 1 107 ? 8.655 10.379 -0.259 1.00 96.12 107 ALA A N 1
ATOM 832 C CA . ALA A 1 107 ? 8.850 8.953 -0.010 1.00 96.12 107 ALA A CA 1
ATOM 833 C C . ALA A 1 107 ? 9.081 8.162 -1.305 1.00 96.12 107 ALA A C 1
ATOM 835 O O . ALA A 1 107 ? 9.591 7.048 -1.257 1.00 96.12 107 ALA A O 1
ATOM 836 N N . VAL A 1 108 ? 8.713 8.717 -2.463 1.00 96.25 108 VAL A N 1
ATOM 837 C CA . VAL A 1 108 ? 8.918 8.067 -3.762 1.00 96.25 108 VAL A CA 1
ATOM 838 C C . VAL A 1 108 ? 10.415 7.801 -3.971 1.00 96.25 108 VAL A C 1
ATOM 840 O O . VAL A 1 108 ? 11.250 8.621 -3.599 1.00 96.25 108 VAL A O 1
ATOM 843 N N . LEU A 1 109 ? 10.745 6.637 -4.534 1.00 96.44 109 LEU A N 1
ATOM 844 C CA . LEU A 1 109 ? 12.095 6.071 -4.671 1.00 96.44 109 LEU A CA 1
ATOM 845 C C . LEU A 1 109 ? 12.796 5.642 -3.369 1.00 96.44 109 LEU A C 1
ATOM 847 O O . LEU A 1 109 ? 13.894 5.098 -3.445 1.00 96.44 109 LEU A O 1
ATOM 851 N N . GLN A 1 110 ? 12.184 5.810 -2.193 1.00 97.56 110 GLN A N 1
ATOM 852 C CA . GLN A 1 110 ? 12.702 5.222 -0.950 1.00 97.56 110 GLN A CA 1
ATOM 853 C C . GLN A 1 110 ? 12.200 3.791 -0.769 1.00 97.56 110 GLN A C 1
ATOM 855 O O . GLN A 1 110 ? 11.127 3.432 -1.264 1.00 97.56 110 GLN A O 1
ATOM 860 N N . LYS A 1 111 ? 12.935 2.974 -0.009 1.00 97.19 111 LYS A N 1
ATOM 861 C CA . LYS A 1 111 ? 12.465 1.636 0.365 1.00 97.19 111 LYS A CA 1
ATOM 862 C C . LYS A 1 111 ? 11.539 1.681 1.570 1.00 97.19 111 LYS A C 1
ATOM 864 O O . LYS A 1 111 ? 11.747 2.445 2.511 1.00 97.19 111 LYS A O 1
ATOM 869 N N . ILE A 1 112 ? 10.537 0.806 1.590 1.00 97.25 112 ILE A N 1
ATOM 870 C CA . ILE A 1 112 ? 9.559 0.750 2.685 1.00 97.25 112 ILE A CA 1
ATOM 871 C C . ILE A 1 112 ? 10.196 0.517 4.067 1.00 97.25 112 ILE A C 1
ATOM 873 O O . ILE A 1 112 ? 9.731 1.102 5.037 1.00 97.25 112 ILE A O 1
ATOM 877 N N . ASN A 1 113 ? 11.268 -0.274 4.177 1.00 96.25 113 ASN A N 1
ATOM 878 C CA . ASN A 1 113 ? 11.999 -0.496 5.439 1.00 96.25 113 ASN A CA 1
ATOM 879 C C . ASN A 1 113 ? 12.885 0.681 5.870 1.00 96.25 113 ASN A C 1
ATOM 881 O O . ASN A 1 113 ? 13.217 0.797 7.051 1.00 96.25 113 ASN A O 1
ATOM 885 N N . GLU A 1 114 ? 13.284 1.532 4.929 1.00 96.62 114 GLU A N 1
ATOM 886 C CA . GLU A 1 114 ? 14.018 2.769 5.209 1.00 96.62 114 GLU A CA 1
ATOM 887 C C . GLU A 1 114 ? 13.057 3.883 5.633 1.00 96.62 114 GLU A C 1
ATOM 889 O O . GLU A 1 114 ? 13.390 4.694 6.489 1.00 96.62 114 GLU A O 1
ATOM 894 N N . TYR A 1 115 ? 11.847 3.896 5.074 1.00 96.94 115 TYR A N 1
ATOM 895 C CA . TYR A 1 115 ? 10.824 4.896 5.374 1.00 96.94 115 TYR A CA 1
ATOM 896 C C . TYR A 1 115 ? 9.979 4.559 6.611 1.00 96.94 115 TYR A C 1
ATOM 898 O O . TYR A 1 115 ? 9.526 5.448 7.333 1.00 96.94 115 TYR A O 1
ATOM 906 N N . ASN A 1 116 ? 9.735 3.271 6.857 1.00 96.50 116 ASN A N 1
ATOM 907 C CA . ASN A 1 116 ? 8.977 2.769 7.993 1.00 96.50 116 ASN A CA 1
ATOM 908 C C . ASN A 1 116 ? 9.789 1.692 8.720 1.00 96.50 116 ASN A C 1
ATOM 910 O O . ASN A 1 116 ? 9.898 0.552 8.275 1.00 96.50 116 ASN A O 1
ATOM 914 N N . HIS A 1 117 ? 10.328 2.054 9.881 1.00 95.44 117 HIS A N 1
ATOM 915 C CA . HIS A 1 117 ? 11.152 1.165 10.701 1.00 95.44 117 HIS A CA 1
ATOM 916 C C . HIS A 1 117 ? 10.342 0.219 11.600 1.00 95.44 117 HIS A C 1
ATOM 918 O O . HIS A 1 117 ? 10.909 -0.470 12.449 1.00 95.44 117 HIS A O 1
ATOM 924 N N . SER A 1 118 ? 9.013 0.180 11.459 1.00 96.56 118 SER A N 1
ATOM 925 C CA . SER A 1 118 ? 8.186 -0.750 12.221 1.00 96.56 118 SER A CA 1
ATOM 926 C C . SER A 1 118 ? 8.537 -2.206 11.880 1.00 96.56 118 SER A C 1
ATOM 928 O O . SER A 1 118 ? 8.581 -2.563 10.700 1.00 96.56 118 SER A O 1
ATOM 930 N N . PRO A 1 119 ? 8.640 -3.105 12.878 1.00 95.75 119 PRO A N 1
ATOM 931 C CA . PRO A 1 119 ? 8.764 -4.544 12.633 1.00 95.75 119 PRO A CA 1
ATOM 932 C C . PRO A 1 119 ? 7.624 -5.120 11.779 1.00 95.75 119 PRO A C 1
ATOM 934 O O . PRO A 1 119 ? 7.800 -6.139 11.112 1.00 95.75 119 PRO A O 1
ATOM 937 N N . SER A 1 120 ? 6.461 -4.454 11.754 1.00 96.12 120 SER A N 1
ATOM 938 C CA . SER A 1 120 ? 5.313 -4.852 10.927 1.00 96.12 120 SER A CA 1
ATOM 939 C C . SER A 1 120 ? 5.550 -4.738 9.413 1.00 96.12 120 SER A C 1
ATOM 941 O O . SER A 1 120 ? 4.756 -5.268 8.639 1.00 96.12 120 SER A O 1
ATOM 943 N N . VAL A 1 121 ? 6.652 -4.116 8.978 1.00 97.38 121 VAL A N 1
ATOM 944 C CA . VAL A 1 121 ? 7.077 -4.069 7.568 1.00 97.38 121 VAL A CA 1
ATOM 945 C C . VAL A 1 121 ? 7.700 -5.390 7.105 1.00 97.38 121 VAL A C 1
ATOM 947 O O . VAL A 1 121 ? 7.615 -5.723 5.926 1.00 97.38 121 VAL A O 1
ATOM 950 N N . ALA A 1 122 ? 8.293 -6.187 7.998 1.00 97.06 122 ALA A N 1
ATOM 951 C CA . ALA A 1 122 ? 9.000 -7.407 7.596 1.00 97.06 122 ALA A CA 1
ATOM 952 C C . ALA A 1 122 ? 8.104 -8.442 6.873 1.00 97.06 122 ALA A C 1
ATOM 954 O O . ALA A 1 122 ? 8.524 -8.956 5.831 1.00 97.06 122 ALA A O 1
ATOM 955 N N . PRO A 1 123 ? 6.864 -8.725 7.326 1.00 96.94 123 PRO A N 1
ATOM 956 C CA . PRO A 1 123 ? 5.967 -9.621 6.595 1.00 96.94 123 PRO A CA 1
ATOM 957 C C . PRO A 1 123 ? 5.523 -9.053 5.239 1.00 96.94 123 PRO A C 1
ATOM 959 O O . PRO A 1 123 ? 5.371 -9.819 4.294 1.00 96.94 123 PRO A O 1
ATOM 962 N N . ILE A 1 124 ? 5.368 -7.725 5.125 1.00 97.62 124 ILE A N 1
ATOM 963 C CA . ILE A 1 124 ? 5.066 -7.040 3.855 1.00 97.62 124 ILE A CA 1
ATOM 964 C C . ILE A 1 124 ? 6.206 -7.261 2.860 1.00 97.62 124 ILE A C 1
ATOM 966 O O . ILE A 1 124 ? 5.972 -7.725 1.750 1.00 97.62 124 ILE A O 1
ATOM 970 N N . LEU A 1 125 ? 7.447 -6.992 3.273 1.00 97.44 125 LEU A N 1
ATOM 971 C CA . LEU A 1 125 ? 8.626 -7.207 2.431 1.00 97.44 125 LEU A CA 1
ATOM 972 C C . LEU A 1 125 ? 8.799 -8.669 2.020 1.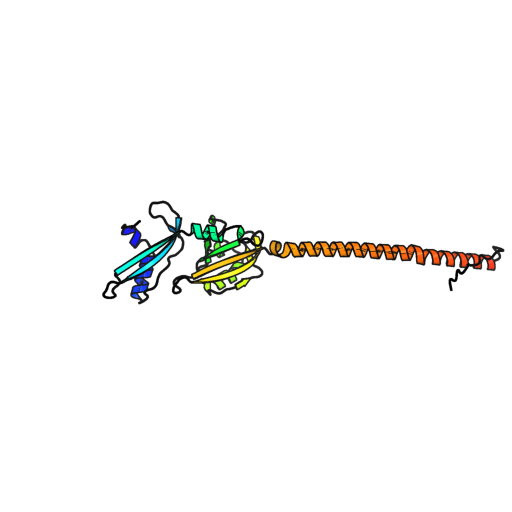00 97.44 125 LEU A C 1
ATOM 974 O O . LEU A 1 125 ? 9.175 -8.945 0.883 1.00 97.44 125 LEU A O 1
ATOM 97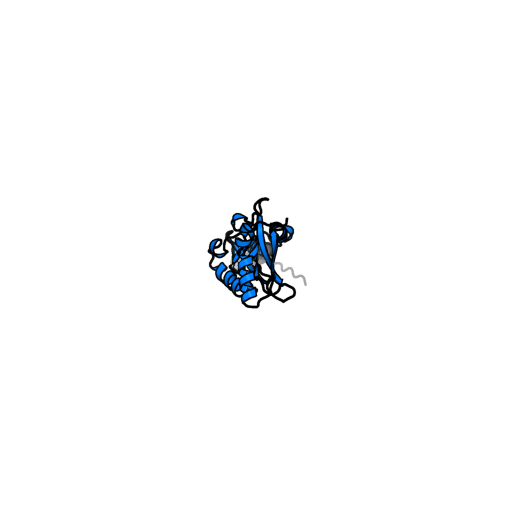8 N N . SER A 1 126 ? 8.508 -9.599 2.930 1.00 97.25 126 SER A N 1
ATOM 979 C CA . SER A 1 126 ? 8.567 -11.033 2.631 1.00 97.25 126 SER A CA 1
ATOM 980 C C . SER A 1 126 ? 7.534 -11.410 1.569 1.00 97.25 126 SER A C 1
ATOM 982 O O . SER A 1 126 ? 7.877 -12.079 0.604 1.00 97.25 126 SER A O 1
ATOM 984 N N . ALA A 1 127 ? 6.298 -10.917 1.690 1.00 97.50 127 ALA A N 1
ATOM 985 C CA . ALA A 1 127 ? 5.248 -11.172 0.708 1.00 97.50 127 ALA A CA 1
ATOM 986 C C . ALA A 1 127 ? 5.541 -10.562 -0.668 1.00 97.50 127 ALA A C 1
ATOM 988 O O . ALA A 1 127 ? 5.307 -11.230 -1.670 1.00 97.50 127 ALA A O 1
ATOM 989 N N . ILE A 1 128 ? 6.115 -9.353 -0.718 1.00 97.56 128 ILE A N 1
ATOM 990 C CA . ILE A 1 128 ? 6.565 -8.730 -1.973 1.00 97.56 128 ILE A CA 1
ATOM 991 C C . ILE A 1 128 ? 7.617 -9.615 -2.645 1.00 97.56 128 ILE A C 1
ATOM 993 O O . ILE A 1 128 ? 7.449 -9.981 -3.800 1.00 97.56 128 ILE A O 1
ATOM 997 N N . LYS A 1 129 ? 8.651 -10.034 -1.904 1.00 96.62 129 LYS A N 1
ATOM 998 C CA . LYS A 1 129 ? 9.736 -10.882 -2.425 1.00 96.62 129 LYS A CA 1
ATOM 999 C C . LYS A 1 129 ? 9.269 -12.282 -2.846 1.00 96.62 129 LYS A C 1
ATOM 1001 O O . LYS A 1 129 ? 9.850 -12.895 -3.736 1.00 96.62 129 LYS A O 1
ATOM 1006 N N . GLU A 1 130 ? 8.258 -12.815 -2.169 1.00 97.06 130 GLU A N 1
ATOM 1007 C CA . GLU A 1 130 ? 7.626 -14.101 -2.488 1.00 97.06 130 GLU A CA 1
ATOM 1008 C C . GLU A 1 130 ? 6.534 -13.965 -3.566 1.00 97.06 130 GLU A C 1
ATOM 1010 O O . GLU A 1 130 ? 5.978 -14.973 -3.999 1.00 97.06 130 GLU A O 1
ATOM 1015 N N . HIS A 1 131 ? 6.244 -12.736 -4.009 1.00 96.69 131 HIS A N 1
ATOM 1016 C CA . HIS A 1 131 ? 5.210 -12.372 -4.980 1.00 96.69 131 HIS A CA 1
ATOM 1017 C C . HIS A 1 131 ? 3.829 -12.938 -4.633 1.00 96.69 131 HIS A C 1
ATOM 1019 O O . HIS A 1 131 ? 3.137 -13.484 -5.496 1.00 96.69 131 HIS A O 1
ATOM 1025 N N . ARG A 1 132 ? 3.439 -12.848 -3.360 1.00 96.31 132 ARG A N 1
ATOM 1026 C CA . ARG A 1 132 ? 2.178 -13.408 -2.869 1.00 96.31 132 ARG A CA 1
ATOM 1027 C C . ARG A 1 132 ? 1.307 -12.372 -2.188 1.00 96.31 132 ARG A C 1
ATOM 1029 O O . ARG A 1 132 ? 1.786 -11.441 -1.543 1.00 96.31 132 ARG A O 1
ATOM 1036 N N . ASP A 1 133 ? 0.015 -12.647 -2.228 1.00 98.25 133 ASP A N 1
ATOM 1037 C CA . ASP A 1 133 ? -0.981 -11.814 -1.584 1.00 98.25 133 ASP A CA 1
ATOM 1038 C C . ASP A 1 133 ? -1.056 -12.124 -0.087 1.00 98.25 133 ASP A C 1
ATOM 1040 O O . ASP A 1 133 ? -1.051 -13.288 0.336 1.00 98.25 133 ASP A O 1
ATOM 1044 N N . ILE A 1 134 ? -1.131 -11.074 0.731 1.00 98.00 134 ILE A N 1
ATOM 1045 C CA . ILE A 1 134 ? -1.311 -11.195 2.180 1.00 98.00 134 ILE A CA 1
ATOM 1046 C C . ILE A 1 134 ? -2.253 -10.133 2.724 1.00 98.00 134 ILE A C 1
ATOM 1048 O O . ILE A 1 134 ? -2.301 -9.010 2.230 1.00 98.00 134 ILE A O 1
ATOM 1052 N N . LEU A 1 135 ? -2.922 -10.480 3.822 1.00 97.38 135 LEU A N 1
ATOM 1053 C CA . LEU A 1 135 ? -3.639 -9.549 4.681 1.00 97.38 135 LEU A CA 1
ATOM 1054 C C . LEU A 1 135 ? -3.011 -9.582 6.077 1.00 97.38 135 LEU A C 1
ATOM 1056 O O . LEU A 1 135 ? -2.873 -10.642 6.689 1.00 97.38 135 LEU A O 1
ATOM 1060 N N . ILE A 1 136 ? -2.638 -8.415 6.588 1.00 96.31 136 ILE A N 1
ATOM 1061 C CA . ILE A 1 136 ? -2.087 -8.220 7.924 1.00 96.31 136 ILE A CA 1
ATOM 1062 C C . ILE A 1 136 ? -3.080 -7.420 8.750 1.00 96.31 136 ILE A C 1
ATOM 1064 O O . ILE A 1 136 ? -3.488 -6.319 8.384 1.00 96.31 136 ILE A O 1
ATOM 1068 N N . ASN A 1 137 ? -3.407 -7.944 9.928 1.00 95.19 137 ASN A N 1
ATOM 1069 C CA . ASN A 1 137 ? -4.328 -7.263 10.826 1.00 95.19 137 ASN A CA 1
ATOM 1070 C C . ASN A 1 137 ? -3.690 -6.103 11.588 1.00 95.19 137 ASN A C 1
ATOM 1072 O O . ASN A 1 137 ? -4.422 -5.217 11.993 1.00 95.19 137 ASN A O 1
ATOM 1076 N N . ASN A 1 138 ? -2.385 -6.116 11.859 1.00 95.50 138 ASN A N 1
ATOM 1077 C CA . ASN A 1 138 ? -1.694 -5.094 12.653 1.00 95.50 138 ASN A CA 1
ATOM 1078 C C . ASN A 1 138 ? -0.472 -4.561 11.902 1.00 95.50 138 ASN A C 1
ATOM 1080 O O . ASN A 1 138 ? 0.656 -4.977 12.162 1.00 95.50 138 ASN A O 1
ATOM 1084 N N . PHE A 1 139 ? -0.704 -3.640 10.977 1.00 97.31 139 PHE A N 1
ATOM 1085 C CA . PHE A 1 139 ? 0.351 -2.868 10.339 1.00 97.31 139 PHE A CA 1
ATOM 1086 C C . PHE A 1 139 ? 0.444 -1.487 10.983 1.00 97.31 139 PHE A C 1
ATOM 1088 O O . PHE A 1 139 ? -0.570 -0.813 11.149 1.00 97.31 139 PHE A O 1
ATOM 1095 N N . TYR A 1 140 ? 1.649 -1.061 11.346 1.00 96.75 140 TYR A N 1
ATOM 1096 C CA . TYR A 1 140 ? 1.884 0.290 11.846 1.00 96.75 140 TYR A CA 1
ATOM 1097 C C . TYR A 1 140 ? 2.390 1.143 10.691 1.00 96.75 140 TYR A C 1
ATOM 1099 O O . TYR A 1 140 ? 3.490 0.915 10.188 1.00 96.75 140 TYR A O 1
ATOM 1107 N N . THR A 1 141 ? 1.579 2.101 10.250 1.00 94.69 141 THR A N 1
ATOM 1108 C CA . THR A 1 141 ? 1.951 3.017 9.166 1.00 94.69 141 THR A CA 1
ATOM 1109 C C . THR A 1 141 ? 3.042 3.985 9.630 1.00 94.69 141 THR A C 1
ATOM 1111 O O . THR A 1 141 ? 3.193 4.250 10.824 1.00 94.69 141 THR A O 1
ATOM 1114 N N . SER A 1 142 ? 3.772 4.587 8.687 1.00 92.50 142 SER A N 1
ATOM 1115 C CA . SER A 1 142 ? 4.739 5.655 8.997 1.00 92.50 142 SER A CA 1
ATOM 1116 C C . SER A 1 142 ? 4.078 6.915 9.575 1.00 92.50 142 SER A C 1
ATOM 1118 O O . SER A 1 142 ? 4.746 7.731 10.202 1.00 92.50 142 SER A O 1
ATOM 1120 N N . THR A 1 143 ? 2.760 7.061 9.406 1.00 90.56 143 THR A N 1
ATOM 1121 C CA . THR A 1 143 ? 1.944 8.127 10.007 1.00 90.56 143 THR A CA 1
ATOM 1122 C C . THR A 1 143 ? 1.538 7.836 11.457 1.00 90.56 143 THR A C 1
ATOM 1124 O O . THR A 1 143 ? 0.880 8.665 12.079 1.00 90.56 143 THR A O 1
ATOM 1127 N N . GLY A 1 144 ? 1.927 6.682 12.013 1.00 92.00 144 GLY A N 1
ATOM 1128 C CA . GLY A 1 144 ? 1.649 6.303 13.400 1.00 92.00 144 GLY A CA 1
ATOM 1129 C C . GLY A 1 144 ? 0.276 5.664 13.625 1.00 92.00 144 GLY A C 1
ATOM 1130 O O . GLY A 1 144 ? -0.165 5.563 14.769 1.00 92.00 144 GLY A O 1
ATOM 1131 N N . LEU A 1 145 ? -0.409 5.223 12.566 1.00 94.88 145 LEU A N 1
ATOM 1132 C CA . LEU A 1 145 ? -1.723 4.586 12.659 1.00 94.88 145 LEU A CA 1
ATOM 1133 C C . LEU A 1 145 ? -1.598 3.061 12.650 1.00 94.88 145 LEU A C 1
ATOM 1135 O O . LEU A 1 145 ? -0.962 2.473 11.774 1.00 94.88 145 LEU A O 1
ATOM 1139 N N . THR A 1 146 ? -2.284 2.405 13.586 1.00 97.00 146 THR A N 1
ATOM 1140 C CA . THR A 1 146 ? -2.491 0.955 13.534 1.00 97.00 146 THR A CA 1
ATOM 1141 C C . THR A 1 146 ? -3.596 0.641 12.531 1.00 97.00 146 THR A C 1
ATOM 1143 O O . THR A 1 146 ? -4.752 1.038 12.708 1.00 97.00 146 THR A O 1
ATOM 1146 N N . SER A 1 147 ? -3.242 -0.103 11.494 1.00 97.81 147 SER A N 1
ATOM 1147 C CA . SER A 1 147 ? -4.061 -0.318 10.306 1.00 97.81 147 SER A CA 1
ATOM 1148 C C . SER A 1 147 ? -4.157 -1.799 9.953 1.00 97.81 147 SER A C 1
ATOM 1150 O O . SER A 1 147 ? -3.277 -2.596 10.289 1.00 97.81 147 SER A O 1
ATOM 1152 N N . TYR A 1 148 ? -5.226 -2.164 9.252 1.00 97.62 148 TYR A N 1
ATOM 1153 C CA . TYR A 1 148 ? -5.203 -3.343 8.392 1.00 97.62 148 TYR A CA 1
ATOM 1154 C C . TYR A 1 148 ? -4.333 -3.021 7.176 1.00 97.62 148 TYR A C 1
ATOM 1156 O O . TYR A 1 148 ? -4.328 -1.879 6.717 1.00 97.62 148 TYR A O 1
ATOM 1164 N N . ALA A 1 149 ? -3.594 -3.998 6.665 1.00 97.81 149 ALA A N 1
ATOM 1165 C CA . ALA A 1 149 ? -2.800 -3.838 5.454 1.00 97.81 149 ALA A CA 1
ATOM 1166 C C . ALA A 1 149 ? -2.979 -5.042 4.540 1.00 97.81 149 ALA A C 1
ATOM 1168 O O . ALA A 1 149 ? -2.911 -6.177 5.003 1.00 97.81 149 ALA A O 1
ATOM 1169 N N . SER A 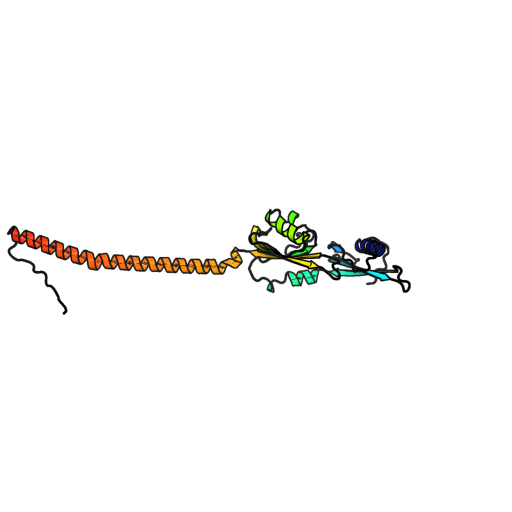1 150 ? -3.171 -4.795 3.251 1.00 97.81 150 SER A N 1
ATOM 1170 C CA . SER A 1 150 ? -3.243 -5.828 2.223 1.00 97.81 150 SER A CA 1
ATOM 1171 C C . SER A 1 150 ? -2.158 -5.588 1.188 1.00 97.81 150 SER A C 1
ATOM 1173 O O . SER A 1 150 ? -1.993 -4.462 0.722 1.00 97.81 150 SER A O 1
ATOM 1175 N N . VAL A 1 151 ? -1.451 -6.648 0.813 1.00 98.38 151 VAL A N 1
ATOM 1176 C CA . VAL A 1 151 ? -0.521 -6.654 -0.320 1.00 98.38 151 VAL A CA 1
ATOM 1177 C C . VAL A 1 151 ? -1.124 -7.519 -1.408 1.00 98.38 151 VAL A C 1
ATOM 1179 O O . VAL A 1 151 ? -1.578 -8.624 -1.114 1.00 98.38 151 VAL A O 1
ATOM 1182 N N . SER A 1 152 ? -1.111 -7.020 -2.639 1.00 98.12 152 SER A N 1
ATOM 1183 C CA . SER A 1 152 ? -1.359 -7.836 -3.823 1.00 98.12 152 SER A CA 1
ATOM 1184 C C . SER A 1 152 ? -0.225 -7.660 -4.824 1.00 98.12 152 SER A C 1
ATOM 1186 O O . SER A 1 152 ? 0.130 -6.525 -5.166 1.00 98.12 152 SER A O 1
ATOM 1188 N N . SER A 1 153 ? 0.366 -8.771 -5.253 1.00 97.00 153 SER A N 1
ATOM 1189 C CA . SER A 1 153 ? 1.514 -8.788 -6.161 1.00 97.00 153 SER A CA 1
ATOM 1190 C C . SER A 1 153 ? 1.082 -9.152 -7.577 1.00 97.00 153 SER A C 1
ATOM 1192 O O . SER A 1 153 ? 0.264 -10.042 -7.788 1.00 97.00 153 SER A O 1
ATOM 1194 N N . PHE A 1 154 ? 1.656 -8.479 -8.570 1.00 96.25 154 PHE A N 1
ATOM 1195 C CA . PHE A 1 154 ? 1.355 -8.731 -9.976 1.00 96.25 154 PHE A CA 1
ATOM 1196 C C . PHE A 1 154 ? 2.607 -8.600 -10.841 1.00 96.25 154 PHE A C 1
ATOM 1198 O O . PHE A 1 154 ? 3.570 -7.913 -10.486 1.00 96.25 154 PHE A O 1
ATOM 1205 N N . SER A 1 155 ? 2.593 -9.266 -11.992 1.00 94.44 155 SER A N 1
ATOM 1206 C CA . SER A 1 155 ? 3.649 -9.172 -12.992 1.00 94.44 155 SER A CA 1
ATOM 1207 C C . SER A 1 155 ? 3.184 -8.433 -14.243 1.00 94.44 155 SER A C 1
ATOM 1209 O O . SER A 1 155 ? 1.991 -8.305 -14.527 1.00 94.44 155 SER A O 1
ATOM 1211 N N . THR A 1 156 ? 4.146 -7.895 -14.987 1.00 89.75 156 THR A N 1
ATOM 1212 C CA . THR A 1 156 ? 3.911 -7.356 -16.330 1.00 89.75 156 THR A CA 1
ATOM 1213 C C . THR A 1 156 ? 3.979 -8.463 -17.378 1.00 89.75 156 THR A C 1
ATOM 1215 O O . THR A 1 156 ? 4.236 -9.625 -17.069 1.00 89.75 156 THR A O 1
ATOM 1218 N N . LEU A 1 157 ? 3.771 -8.089 -18.644 1.00 84.94 157 LEU A N 1
ATOM 1219 C CA . LEU A 1 157 ? 3.792 -9.000 -19.787 1.00 84.94 157 LEU A CA 1
ATOM 1220 C C . LEU A 1 157 ? 4.994 -9.964 -19.737 1.00 84.94 157 LEU A C 1
ATOM 1222 O O . LEU A 1 157 ? 6.125 -9.526 -19.527 1.00 84.94 157 LEU A O 1
ATOM 1226 N N . GLU A 1 158 ? 4.735 -11.260 -19.927 1.00 84.75 158 GLU A N 1
ATOM 1227 C CA . GLU A 1 158 ? 5.747 -12.335 -19.939 1.00 84.75 158 GLU A CA 1
ATOM 1228 C C . GLU A 1 158 ? 6.592 -12.464 -18.655 1.00 84.75 158 GLU A C 1
ATOM 1230 O O . GLU A 1 158 ? 7.726 -12.952 -18.708 1.00 84.75 158 GLU A O 1
ATOM 1235 N N . ASP A 1 159 ? 6.058 -12.019 -17.510 1.00 87.12 159 ASP A 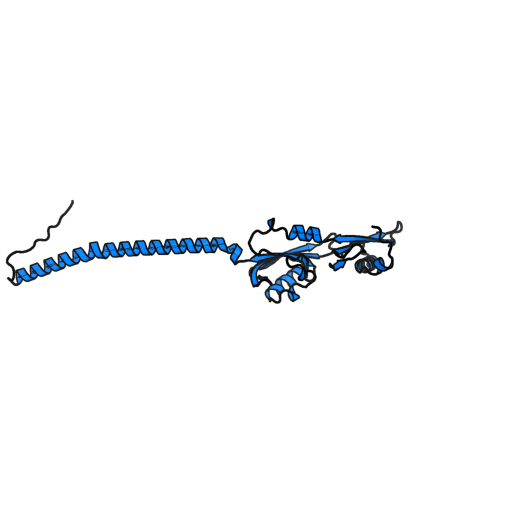N 1
ATOM 1236 C CA . ASP A 1 159 ? 6.747 -11.978 -16.210 1.00 87.12 159 ASP A CA 1
ATOM 1237 C C . ASP A 1 159 ? 8.043 -11.145 -16.216 1.00 87.12 159 ASP A C 1
ATOM 1239 O O . ASP A 1 159 ? 8.956 -11.357 -15.417 1.00 87.12 159 ASP A O 1
ATOM 1243 N N . SER A 1 160 ? 8.119 -10.163 -17.117 1.00 85.94 160 SER A N 1
ATOM 1244 C CA . SER A 1 160 ? 9.300 -9.314 -17.334 1.00 85.94 160 SER A CA 1
ATOM 1245 C C . SER A 1 160 ? 9.613 -8.342 -16.191 1.00 85.94 160 SER A C 1
ATOM 1247 O O . SER A 1 160 ? 10.745 -7.860 -16.073 1.00 85.94 160 SER A O 1
ATOM 1249 N N . SER A 1 161 ? 8.625 -8.030 -15.354 1.00 91.12 161 SER A N 1
ATOM 1250 C CA . SER A 1 161 ? 8.793 -7.274 -14.114 1.00 91.12 161 SER A CA 1
ATOM 1251 C C . SER A 1 161 ? 7.688 -7.583 -13.117 1.00 91.12 161 SER A C 1
ATOM 1253 O O . SER A 1 161 ? 6.630 -8.096 -13.487 1.00 91.12 161 SER A O 1
ATOM 1255 N N . ARG A 1 162 ? 7.951 -7.271 -11.848 1.00 95.31 162 ARG A N 1
ATOM 1256 C CA . ARG A 1 162 ? 7.077 -7.565 -10.715 1.00 95.31 162 ARG A CA 1
ATOM 1257 C C . ARG A 1 162 ? 6.871 -6.322 -9.864 1.00 95.31 162 ARG A C 1
ATOM 1259 O O . ARG A 1 162 ? 7.776 -5.504 -9.696 1.00 95.31 162 ARG A O 1
ATOM 1266 N N . TRP A 1 163 ? 5.647 -6.182 -9.383 1.00 96.44 163 TRP A N 1
ATOM 1267 C CA . TRP A 1 163 ? 5.154 -5.010 -8.677 1.00 96.44 163 TRP A CA 1
ATOM 1268 C C . TRP A 1 163 ? 4.188 -5.461 -7.592 1.00 96.44 163 TRP A C 1
ATOM 1270 O O . TRP A 1 163 ? 3.656 -6.571 -7.631 1.00 96.44 163 TRP A O 1
ATOM 1280 N N . SER A 1 164 ? 3.946 -4.602 -6.613 1.00 98.19 164 SER A N 1
ATOM 1281 C CA . SER A 1 164 ? 2.958 -4.872 -5.572 1.00 98.19 164 SER A CA 1
ATOM 1282 C C . SER A 1 164 ? 2.166 -3.623 -5.228 1.00 98.19 164 SER A C 1
ATOM 1284 O O . SER A 1 164 ? 2.725 -2.532 -5.123 1.00 98.19 164 SER A O 1
ATOM 1286 N N . ILE A 1 165 ? 0.862 -3.784 -5.028 1.00 98.06 165 ILE A N 1
ATOM 1287 C CA . ILE A 1 165 ? 0.010 -2.753 -4.439 1.00 98.06 165 ILE A CA 1
ATOM 1288 C C . ILE A 1 165 ? -0.105 -3.049 -2.949 1.00 98.06 165 ILE A C 1
ATOM 1290 O O . ILE A 1 165 ? -0.491 -4.151 -2.562 1.00 98.06 165 ILE A O 1
ATOM 1294 N N . LEU A 1 166 ? 0.215 -2.058 -2.122 1.00 98.00 166 LEU A N 1
ATOM 1295 C CA . LEU A 1 166 ? -0.025 -2.084 -0.684 1.00 98.00 166 LEU A CA 1
ATOM 1296 C C . LEU A 1 166 ? -1.140 -1.093 -0.357 1.00 98.00 166 LEU A C 1
ATOM 1298 O O . LEU A 1 166 ? -1.001 0.106 -0.603 1.00 98.00 166 LEU A O 1
ATOM 1302 N N . VAL A 1 167 ? -2.232 -1.594 0.214 1.00 97.25 167 VAL A N 1
ATOM 1303 C CA . VAL A 1 167 ? -3.335 -0.774 0.726 1.00 97.25 167 VAL A CA 1
ATOM 1304 C C . VAL A 1 167 ? -3.374 -0.885 2.240 1.00 97.25 167 VAL A C 1
ATOM 1306 O O . VAL A 1 167 ? -3.316 -1.994 2.774 1.00 97.25 167 VAL A O 1
ATOM 1309 N N . THR A 1 168 ? -3.477 0.243 2.935 1.00 97.25 168 THR A N 1
ATOM 1310 C CA . THR A 1 168 ? -3.643 0.285 4.390 1.00 97.25 168 THR A CA 1
ATOM 1311 C C . THR A 1 168 ? -4.915 1.028 4.753 1.00 97.25 168 THR A C 1
ATOM 1313 O O . THR A 1 168 ? -5.281 1.993 4.090 1.00 97.25 168 THR A O 1
ATOM 1316 N N . THR A 1 169 ? -5.574 0.572 5.814 1.00 97.00 169 THR A N 1
ATOM 1317 C CA . THR A 1 169 ? -6.811 1.171 6.314 1.00 97.00 169 THR A CA 1
ATOM 1318 C C . THR A 1 169 ? -6.776 1.241 7.846 1.00 97.00 169 THR A C 1
ATOM 1320 O O . THR A 1 169 ? -6.696 0.192 8.503 1.00 97.00 169 THR A O 1
ATOM 1323 N N . PRO A 1 170 ? -6.849 2.441 8.453 1.00 97.31 170 PRO A N 1
ATOM 1324 C CA . PRO A 1 170 ? -6.775 2.611 9.902 1.00 97.31 170 PRO A CA 1
ATOM 1325 C C . PRO A 1 170 ? -7.916 1.926 10.654 1.00 97.31 170 PRO A C 1
ATOM 1327 O O . PRO A 1 170 ? -9.099 2.105 10.351 1.00 97.31 170 PRO A O 1
ATOM 1330 N N . LYS A 1 171 ? -7.579 1.179 11.711 1.00 96.06 171 LYS A N 1
ATOM 1331 C CA . LYS A 1 171 ? -8.573 0.431 12.500 1.00 96.06 171 LYS A CA 1
ATOM 1332 C C . LYS A 1 171 ? -9.608 1.318 13.163 1.00 96.06 171 LYS A C 1
ATOM 1334 O O . LYS A 1 171 ? -10.783 0.974 13.204 1.00 96.06 171 LYS A O 1
ATOM 1339 N N . ASN A 1 172 ? -9.167 2.448 13.701 1.00 93.69 172 ASN A N 1
ATOM 1340 C CA . ASN A 1 172 ? -10.040 3.422 14.347 1.00 93.69 172 ASN A CA 1
ATOM 1341 C C . ASN A 1 172 ? -11.101 3.971 13.381 1.00 93.69 172 ASN A C 1
ATOM 1343 O O . ASN A 1 172 ? -12.218 4.232 13.812 1.00 93.69 172 ASN A O 1
ATOM 1347 N N . SER A 1 173 ? -10.769 4.101 12.095 1.00 94.69 173 SER A N 1
ATOM 1348 C CA . SER A 1 173 ? -11.671 4.566 11.044 1.00 94.69 173 SER A CA 1
ATOM 1349 C C . SER A 1 173 ? -12.708 3.496 10.690 1.00 94.69 173 SER A C 1
ATOM 1351 O O . SER A 1 173 ? -13.909 3.766 10.707 1.00 94.69 173 SER A O 1
ATOM 1353 N N . VAL A 1 174 ? -12.268 2.247 10.497 1.00 94.00 174 VAL A N 1
ATOM 1354 C CA . VAL A 1 174 ? -13.154 1.095 10.219 1.00 94.00 174 VAL A CA 1
ATOM 1355 C C . VAL A 1 174 ? -14.109 0.821 11.375 1.00 94.00 174 VAL A C 1
ATOM 1357 O O . VAL A 1 174 ? -15.294 0.572 11.171 1.00 94.00 174 VAL A O 1
ATOM 1360 N N . LEU A 1 175 ? -13.601 0.874 12.606 1.00 93.75 175 LEU A N 1
ATOM 1361 C CA . LEU A 1 175 ? -14.355 0.526 13.808 1.00 93.75 175 LEU A CA 1
ATOM 1362 C C . LEU A 1 175 ? -15.137 1.711 14.392 1.00 93.75 175 LEU A C 1
ATOM 1364 O O . LEU A 1 175 ? -15.873 1.532 15.360 1.00 93.75 175 LEU A O 1
ATOM 1368 N N . LYS A 1 176 ? -15.040 2.914 13.810 1.00 93.38 176 LYS A N 1
ATOM 1369 C CA . LYS A 1 176 ? -15.752 4.113 14.284 1.00 93.38 176 LYS A CA 1
ATOM 1370 C C . LYS A 1 176 ? -17.267 3.898 14.431 1.00 93.38 176 LYS A C 1
ATOM 1372 O O . LYS A 1 176 ? -17.793 4.244 15.492 1.00 93.38 176 LYS A O 1
ATOM 1377 N N . PRO A 1 177 ? -17.981 3.293 13.456 1.00 91.88 177 PRO A N 1
ATOM 1378 C CA . PRO A 1 177 ? -19.413 3.032 13.605 1.00 91.88 177 PRO A CA 1
ATOM 1379 C C . PRO A 1 177 ? -19.704 2.038 14.735 1.00 91.88 177 PRO A C 1
ATOM 1381 O O . PRO A 1 177 ? -20.681 2.200 15.464 1.00 91.88 177 PRO A O 1
ATOM 1384 N N . LEU A 1 178 ? -18.828 1.044 14.919 1.00 93.94 178 LEU A N 1
ATOM 1385 C CA . LEU A 1 178 ? -18.955 0.044 15.977 1.00 93.94 178 LEU A CA 1
ATOM 1386 C C . LEU A 1 178 ? -18.804 0.680 17.363 1.00 93.94 178 LEU A C 1
ATOM 1388 O O . LEU A 1 178 ? -19.636 0.437 18.235 1.00 93.94 178 LEU A O 1
ATOM 1392 N N . TYR A 1 179 ? -17.798 1.536 17.559 1.00 93.25 179 TYR A N 1
ATOM 1393 C CA . TYR A 1 179 ? -17.612 2.256 18.822 1.00 93.25 179 TYR A CA 1
ATOM 1394 C C . TYR A 1 179 ? -18.777 3.201 19.126 1.00 93.25 179 TYR A C 1
ATOM 1396 O O . TYR A 1 179 ? -19.222 3.284 20.271 1.00 93.25 179 TYR A O 1
ATOM 1404 N N . HIS A 1 180 ? -19.314 3.877 18.108 1.00 94.62 180 HIS A N 1
ATOM 1405 C CA . HIS A 1 180 ? -20.485 4.735 18.276 1.00 94.62 180 HIS A CA 1
ATOM 1406 C C . HIS A 1 180 ? -21.720 3.932 18.708 1.00 94.62 180 HIS A C 1
ATOM 1408 O O . HIS A 1 180 ? -22.428 4.321 19.637 1.00 94.62 180 HIS A O 1
ATOM 1414 N N . LEU A 1 181 ? -21.965 2.783 18.072 1.00 95.62 181 LEU A N 1
ATOM 1415 C CA . LEU A 1 181 ? -23.059 1.889 18.445 1.00 95.62 181 LEU A CA 1
ATOM 1416 C C . LEU A 1 181 ? -22.882 1.341 19.866 1.00 95.62 181 LEU A C 1
ATOM 1418 O O . LEU A 1 181 ? -23.831 1.340 20.648 1.00 95.62 181 LEU A O 1
ATOM 1422 N N . GLN A 1 182 ? -21.667 0.923 20.220 1.00 96.38 182 GLN A N 1
ATOM 1423 C CA . GLN A 1 182 ? -21.344 0.450 21.563 1.00 96.38 182 GLN A CA 1
ATOM 1424 C C . GLN A 1 182 ? -21.666 1.512 22.622 1.00 96.38 182 GLN A C 1
ATOM 1426 O O . GLN A 1 182 ? -22.265 1.189 23.645 1.00 96.38 182 GLN A O 1
ATOM 1431 N N . LEU A 1 183 ? -21.323 2.778 22.369 1.00 96.44 183 LEU A N 1
ATOM 1432 C CA . LEU A 1 183 ? -21.610 3.880 23.288 1.00 96.44 183 LEU A CA 1
ATOM 1433 C C . LEU A 1 183 ? -23.122 4.092 23.463 1.00 96.44 183 LEU A C 1
ATOM 1435 O O . LEU A 1 183 ? -23.583 4.239 24.595 1.00 96.44 183 LEU A O 1
ATOM 1439 N N . ILE A 1 184 ? -23.905 4.019 22.380 1.00 97.38 184 ILE A N 1
ATOM 1440 C CA . ILE A 1 184 ? -25.376 4.074 22.456 1.00 97.38 184 ILE A CA 1
ATOM 1441 C C . ILE A 1 184 ? -25.915 2.935 23.327 1.00 97.38 184 ILE A C 1
ATOM 1443 O O . ILE A 1 184 ? -26.725 3.179 24.219 1.00 97.38 184 ILE A O 1
ATOM 1447 N N . ILE A 1 185 ? -25.455 1.700 23.104 1.00 97.25 185 ILE A N 1
ATOM 1448 C CA . ILE A 1 185 ? -25.901 0.533 23.879 1.00 97.25 185 ILE A CA 1
ATOM 1449 C C . ILE A 1 185 ? -25.588 0.729 25.365 1.00 97.25 185 ILE A C 1
ATOM 1451 O O . ILE A 1 185 ? -26.466 0.533 26.205 1.00 97.25 185 ILE A O 1
ATOM 1455 N N . VAL A 1 186 ? -24.371 1.168 25.698 1.00 97.81 186 VAL A N 1
ATOM 1456 C CA . VAL A 1 186 ? -23.975 1.455 27.086 1.00 97.81 186 VAL A CA 1
ATOM 1457 C C . VAL A 1 186 ? -24.881 2.521 27.704 1.00 97.81 186 VAL A C 1
ATOM 1459 O O . VAL A 1 186 ? -25.365 2.329 28.818 1.00 97.81 186 VAL A O 1
ATOM 1462 N N . ALA A 1 187 ? -25.174 3.608 26.987 1.00 97.81 187 ALA A N 1
ATOM 1463 C CA . ALA A 1 187 ? -26.064 4.659 27.475 1.00 97.81 187 ALA A CA 1
ATOM 1464 C C . ALA A 1 187 ? -27.485 4.137 27.754 1.00 97.81 187 ALA A C 1
ATOM 1466 O O . ALA A 1 187 ? -28.049 4.417 28.812 1.00 97.81 187 ALA A O 1
ATOM 1467 N N . VAL A 1 188 ? -28.044 3.327 26.849 1.00 98.00 188 VAL A N 1
ATOM 1468 C CA . VAL A 1 188 ? -29.370 2.710 27.022 1.00 98.00 188 VAL A CA 1
ATOM 1469 C C . VAL A 1 188 ? -29.393 1.785 28.239 1.00 98.00 188 VAL A C 1
ATOM 1471 O O . VAL A 1 188 ? -30.318 1.862 29.047 1.00 98.00 188 VAL A O 1
ATOM 1474 N N . VAL A 1 189 ? -28.363 0.953 28.415 1.00 98.25 189 VAL A N 1
ATOM 1475 C CA . VAL A 1 189 ? -28.243 0.052 29.573 1.00 98.25 189 VAL A CA 1
ATOM 1476 C C . VAL A 1 189 ? -28.185 0.840 30.883 1.00 98.25 189 VAL A C 1
ATOM 1478 O O . VAL A 1 189 ? -28.881 0.491 31.836 1.00 98.25 189 VAL A O 1
ATOM 1481 N N . VAL A 1 190 ? -27.414 1.930 30.932 1.00 98.31 190 VAL A N 1
ATOM 1482 C CA . VAL A 1 190 ? -27.325 2.797 32.120 1.00 98.31 190 VAL A CA 1
ATOM 1483 C C . VAL A 1 190 ? -28.679 3.431 32.449 1.00 98.31 190 VAL A C 1
ATOM 1485 O O . VAL A 1 190 ? -29.098 3.402 33.606 1.00 98.31 190 VAL A O 1
ATOM 1488 N N . ILE A 1 191 ? -29.402 3.947 31.451 1.00 98.19 191 ILE A N 1
ATOM 1489 C CA . ILE A 1 191 ? -30.745 4.519 31.648 1.00 98.19 191 ILE A CA 1
ATOM 1490 C C . ILE A 1 191 ? -31.708 3.458 32.190 1.00 98.19 191 ILE A C 1
ATOM 1492 O O . ILE A 1 191 ? -32.437 3.710 33.150 1.00 98.19 191 ILE A O 1
ATOM 1496 N N . PHE A 1 192 ? -31.688 2.254 31.619 1.00 97.94 192 PHE A N 1
ATOM 1497 C CA . PHE A 1 192 ? -32.563 1.167 32.047 1.00 97.94 192 PHE A CA 1
ATOM 1498 C C . PHE A 1 192 ? -32.275 0.725 33.489 1.00 97.94 192 PHE A C 1
ATOM 1500 O O . PHE A 1 192 ? -33.204 0.519 34.270 1.00 97.94 192 PHE A O 1
ATOM 1507 N N . LEU A 1 193 ? -30.998 0.663 33.881 1.00 98.06 193 LEU A N 1
ATOM 1508 C CA . LEU A 1 193 ? -30.591 0.383 35.261 1.00 98.06 193 LEU A CA 1
ATOM 1509 C C . LEU A 1 193 ? -31.100 1.444 36.244 1.00 98.06 193 LEU A C 1
ATOM 1511 O O . LEU A 1 193 ? -31.584 1.092 37.321 1.00 98.06 193 LEU A O 1
ATOM 1515 N N . ILE A 1 194 ? -31.041 2.728 35.878 1.00 97.81 194 ILE A N 1
ATOM 1516 C CA . ILE A 1 194 ? -31.581 3.820 36.703 1.00 97.81 194 ILE A CA 1
ATOM 1517 C C . ILE A 1 194 ? -33.097 3.666 36.873 1.00 97.81 194 ILE A C 1
ATOM 1519 O O . ILE A 1 194 ? -33.598 3.796 37.990 1.00 97.81 194 ILE A O 1
ATOM 1523 N N . ILE A 1 195 ? -33.823 3.339 35.799 1.00 97.56 195 ILE A N 1
ATOM 1524 C CA . ILE A 1 195 ? -35.278 3.128 35.840 1.00 97.56 195 ILE A CA 1
ATOM 1525 C C . ILE A 1 195 ? -35.631 1.957 36.761 1.00 97.56 195 ILE A C 1
ATOM 1527 O O . ILE A 1 195 ? -36.473 2.114 37.644 1.00 97.56 195 ILE A O 1
ATOM 1531 N N . ILE A 1 196 ? -34.969 0.805 36.610 1.00 97.12 196 ILE A N 1
ATOM 1532 C CA . ILE A 1 196 ? -35.196 -0.359 37.481 1.00 97.12 196 ILE A CA 1
ATOM 1533 C C . ILE A 1 196 ? -34.911 0.004 38.939 1.00 97.12 196 ILE A C 1
ATOM 1535 O O . ILE A 1 196 ? -35.728 -0.284 39.811 1.00 97.12 196 ILE A O 1
ATOM 1539 N N . SER A 1 197 ? -33.787 0.669 39.209 1.00 95.94 197 SER A N 1
ATOM 1540 C CA . SER A 1 197 ? -33.417 1.100 40.560 1.00 95.94 197 SER A CA 1
ATOM 1541 C C . SER A 1 197 ? -34.473 2.028 41.173 1.00 95.94 197 SER A C 1
ATOM 1543 O O . SER A 1 197 ? -34.886 1.833 42.318 1.00 95.94 197 SER A O 1
ATOM 1545 N N . ALA A 1 198 ? -34.990 2.984 40.395 1.00 94.81 198 ALA A N 1
ATOM 1546 C CA . ALA A 1 198 ? -36.059 3.879 40.826 1.00 94.81 198 ALA A CA 1
ATOM 1547 C C . ALA A 1 198 ? -37.363 3.123 41.127 1.00 94.81 198 ALA A C 1
ATOM 1549 O O . ALA A 1 198 ? -37.983 3.369 42.162 1.00 94.81 198 ALA A O 1
ATOM 1550 N N . ILE A 1 199 ? -37.760 2.174 40.271 1.00 94.50 199 ILE A N 1
ATOM 1551 C CA . ILE A 1 199 ? -38.948 1.335 40.494 1.00 94.50 199 ILE A CA 1
ATOM 1552 C C . ILE A 1 199 ? -38.786 0.524 41.781 1.00 94.50 199 ILE A C 1
ATOM 1554 O O . ILE A 1 199 ? -39.668 0.558 42.636 1.00 94.50 199 ILE A O 1
ATOM 1558 N N . VAL A 1 200 ? -37.647 -0.150 41.961 1.00 94.62 200 VAL A N 1
ATOM 1559 C CA . VAL A 1 200 ? -37.354 -0.936 43.170 1.00 94.62 200 VAL A CA 1
ATOM 1560 C C . VAL A 1 200 ? -37.402 -0.050 44.417 1.00 94.62 200 VAL A C 1
ATOM 1562 O O . VAL A 1 200 ? -38.037 -0.420 45.406 1.00 94.62 200 VAL A O 1
ATOM 1565 N N . TYR A 1 201 ? -36.809 1.145 44.368 1.00 91.38 201 TYR A N 1
ATOM 1566 C CA . TYR A 1 201 ? -36.860 2.110 45.468 1.00 91.38 201 TYR A CA 1
ATOM 1567 C C . TYR A 1 201 ? -38.297 2.530 45.811 1.00 91.38 201 TYR A C 1
ATOM 1569 O O . TYR A 1 201 ? -38.680 2.526 46.984 1.00 91.38 201 TYR A O 1
ATOM 1577 N N . ILE A 1 202 ? -39.110 2.854 44.800 1.00 88.31 202 ILE A N 1
ATOM 1578 C CA . ILE A 1 202 ? -40.524 3.219 44.970 1.00 88.31 202 ILE A CA 1
ATOM 1579 C C . ILE A 1 202 ? -41.301 2.046 45.578 1.00 88.31 202 ILE A C 1
ATOM 1581 O O . ILE A 1 202 ? -42.020 2.242 46.558 1.00 88.31 202 ILE A O 1
ATOM 1585 N N . CYS A 1 203 ? -41.125 0.824 45.070 1.00 86.69 203 CYS A N 1
ATOM 1586 C CA . CYS A 1 203 ? -41.774 -0.373 45.605 1.00 86.69 203 CYS A CA 1
ATOM 1587 C C . CYS A 1 203 ? -41.432 -0.596 47.084 1.00 86.69 203 CYS A C 1
ATOM 1589 O O . CYS A 1 203 ? -42.337 -0.786 47.899 1.00 86.69 203 CYS A O 1
ATOM 1591 N N . ILE A 1 204 ? -40.154 -0.510 47.464 1.00 86.69 204 ILE A N 1
ATOM 1592 C CA . ILE A 1 204 ? -39.725 -0.657 48.865 1.00 86.69 204 ILE A CA 1
ATOM 1593 C C . ILE A 1 204 ? -40.346 0.443 49.735 1.00 86.69 204 ILE A C 1
ATOM 1595 O O . ILE A 1 204 ? -40.916 0.162 50.795 1.00 86.69 204 ILE A O 1
ATOM 1599 N N . LYS A 1 205 ? -40.281 1.701 49.288 1.00 81.19 205 LYS A N 1
ATOM 1600 C CA . LYS A 1 205 ? -40.768 2.842 50.067 1.00 81.19 205 LYS A CA 1
ATOM 1601 C C . LYS A 1 205 ? -42.282 2.812 50.268 1.00 81.19 205 LYS A C 1
ATOM 1603 O O . LYS A 1 205 ? -42.740 3.017 51.388 1.00 81.19 205 LYS A O 1
ATOM 1608 N N . TYR A 1 206 ? -43.054 2.541 49.220 1.00 72.69 206 TYR A N 1
ATOM 1609 C CA . TYR A 1 206 ? -44.514 2.613 49.290 1.00 72.69 206 TYR A CA 1
ATOM 1610 C C . TYR A 1 206 ? -45.172 1.310 49.737 1.00 72.69 206 TYR A C 1
ATOM 1612 O O . TYR A 1 206 ? -46.094 1.358 50.546 1.00 72.69 206 TYR A O 1
ATOM 1620 N N . MET A 1 207 ? -44.725 0.143 49.264 1.00 71.00 207 MET A N 1
ATOM 1621 C CA . MET A 1 207 ? -45.391 -1.118 49.617 1.00 71.00 207 MET A CA 1
ATOM 1622 C C . MET A 1 207 ? -44.903 -1.690 50.943 1.00 71.00 207 MET A C 1
ATOM 1624 O O . MET A 1 207 ? -45.713 -2.171 51.734 1.00 71.00 207 MET A O 1
ATOM 1628 N N . VAL A 1 208 ? -43.594 -1.664 51.191 1.00 71.12 208 VAL A N 1
ATOM 1629 C CA . VAL A 1 208 ? -43.008 -2.354 52.349 1.00 71.12 208 VAL A CA 1
ATOM 1630 C C . VAL A 1 208 ? -43.012 -1.443 53.572 1.00 71.12 208 VAL A C 1
ATOM 1632 O O . VAL A 1 208 ? -43.522 -1.826 54.625 1.00 71.12 208 VAL A O 1
ATOM 1635 N N . SER A 1 209 ? -42.524 -0.208 53.433 1.00 63.28 209 SER A N 1
ATOM 1636 C CA . SER A 1 209 ? -42.413 0.713 54.572 1.00 63.28 209 SER A CA 1
ATOM 1637 C C . SER A 1 209 ? -43.779 1.115 55.150 1.00 63.28 209 SER A C 1
ATOM 1639 O O . SER A 1 209 ? -43.958 1.116 56.368 1.00 63.28 209 SER A O 1
ATOM 1641 N N . ALA A 1 210 ? -44.779 1.371 54.297 1.00 63.25 210 ALA A N 1
ATOM 1642 C CA . ALA A 1 210 ? -46.124 1.730 54.753 1.00 63.25 210 ALA A CA 1
ATOM 1643 C C . ALA A 1 210 ? -46.811 0.586 55.519 1.00 63.25 210 ALA A C 1
ATOM 1645 O O . ALA A 1 210 ? -47.402 0.812 56.577 1.00 63.25 210 ALA A O 1
ATOM 1646 N N . LYS A 1 211 ? -46.690 -0.654 55.024 1.00 67.12 211 LYS A N 1
ATOM 1647 C CA . LYS A 1 211 ? -47.286 -1.828 55.675 1.00 67.12 211 LYS A CA 1
ATOM 1648 C C . LYS A 1 211 ? -46.617 -2.144 57.010 1.00 67.12 211 LYS A C 1
ATOM 1650 O O . LYS A 1 211 ? -47.321 -2.365 57.992 1.00 67.12 211 LYS A O 1
ATOM 1655 N N . ILE A 1 212 ? -45.286 -2.098 57.077 1.00 73.12 212 ILE A N 1
ATOM 1656 C CA . ILE A 1 212 ? -44.546 -2.335 58.327 1.00 73.12 212 ILE A CA 1
ATOM 1657 C C . ILE A 1 212 ? -44.930 -1.306 59.390 1.00 73.12 212 ILE A C 1
ATOM 1659 O O . ILE A 1 212 ? -45.212 -1.682 60.523 1.00 73.12 212 ILE A O 1
ATOM 1663 N N . ASN A 1 213 ? -44.996 -0.021 59.032 1.00 72.19 213 ASN A N 1
ATOM 1664 C CA . ASN A 1 213 ? -45.322 1.026 59.998 1.00 72.19 213 ASN A CA 1
ATOM 1665 C C . ASN A 1 213 ? -46.761 0.896 60.529 1.00 72.19 213 ASN A C 1
ATOM 1667 O O . ASN A 1 213 ? -47.018 1.155 61.703 1.00 72.19 213 ASN A O 1
ATOM 1671 N N . SER A 1 214 ? -47.696 0.454 59.681 1.00 68.50 214 SER A N 1
ATOM 1672 C CA . SER A 1 214 ? -49.072 0.166 60.099 1.00 68.50 214 SER A CA 1
ATOM 1673 C C . SER A 1 214 ? -49.141 -1.017 61.067 1.00 68.50 214 SER A C 1
ATOM 1675 O O . SER A 1 214 ? -49.780 -0.909 62.110 1.00 68.50 214 SER A O 1
ATOM 1677 N N . ILE A 1 215 ? -48.458 -2.126 60.760 1.00 76.94 215 ILE A N 1
ATOM 1678 C CA . ILE A 1 215 ? -48.413 -3.310 61.634 1.00 76.94 215 ILE A CA 1
ATOM 1679 C C . ILE A 1 215 ? -47.747 -2.963 62.969 1.00 76.94 215 ILE A C 1
ATOM 1681 O O . ILE A 1 215 ? -48.268 -3.319 64.022 1.00 76.94 215 ILE A O 1
ATOM 1685 N N . PHE A 1 216 ? -46.637 -2.223 62.937 1.00 77.19 216 PHE A N 1
ATOM 1686 C CA . PHE A 1 216 ? -45.925 -1.786 64.135 1.00 77.19 216 PHE A CA 1
ATOM 1687 C C . PHE A 1 216 ? -46.806 -0.915 65.039 1.00 77.19 216 PHE A C 1
ATOM 1689 O O . PHE A 1 216 ? -46.924 -1.199 66.229 1.00 77.19 216 PHE A O 1
ATOM 1696 N N . LYS A 1 217 ? -47.495 0.090 64.478 1.00 76.75 217 LYS A N 1
ATOM 1697 C CA . LYS A 1 217 ? -48.442 0.926 65.235 1.00 76.75 217 LYS A CA 1
ATOM 1698 C C . LYS A 1 217 ? -49.596 0.118 65.821 1.00 76.75 217 LYS A C 1
ATOM 1700 O O . LYS A 1 217 ? -49.956 0.334 66.973 1.00 76.75 217 LYS A O 1
ATOM 1705 N N . SER A 1 218 ? -50.160 -0.822 65.065 1.00 75.06 218 SER A N 1
ATOM 1706 C CA . SER A 1 218 ? -51.220 -1.694 65.583 1.00 75.06 218 SER A CA 1
ATOM 1707 C C . SER A 1 218 ? -50.732 -2.596 66.712 1.00 75.06 218 SER A C 1
ATOM 1709 O O . SER A 1 218 ? -51.438 -2.749 67.705 1.00 75.06 218 SER A O 1
ATOM 1711 N N . LEU A 1 219 ? -49.525 -3.155 66.604 1.00 80.31 219 LEU A N 1
ATOM 1712 C CA . LEU A 1 219 ? -48.934 -3.979 67.656 1.00 80.31 219 LEU A CA 1
ATOM 1713 C C . LEU A 1 219 ? -48.657 -3.154 68.923 1.00 80.31 219 LEU A C 1
ATOM 1715 O O . LEU A 1 219 ? -48.944 -3.603 70.029 1.00 80.31 219 LEU A O 1
ATOM 1719 N N . GLN A 1 220 ? -48.160 -1.926 68.765 1.00 80.00 220 GLN A N 1
ATOM 1720 C CA . GLN A 1 220 ? -47.930 -1.004 69.875 1.00 80.00 220 GLN A CA 1
ATOM 1721 C C . GLN A 1 220 ? -49.242 -0.622 70.574 1.00 80.00 220 GLN A C 1
ATOM 1723 O O . GLN A 1 220 ? -49.337 -0.738 71.793 1.00 80.00 220 GLN A O 1
ATOM 1728 N N . ASN A 1 221 ? -50.286 -0.290 69.809 1.00 75.81 221 ASN A N 1
ATOM 1729 C CA . ASN A 1 221 ? -51.618 -0.016 70.355 1.00 75.81 221 ASN A CA 1
ATOM 1730 C C . ASN A 1 221 ? -52.224 -1.242 71.059 1.00 75.81 221 ASN A C 1
ATOM 1732 O O . ASN A 1 221 ? -52.893 -1.091 72.080 1.00 75.81 221 ASN A O 1
ATOM 1736 N N . PHE A 1 222 ? -51.981 -2.454 70.549 1.00 79.06 222 PHE A N 1
ATOM 1737 C CA . PHE A 1 222 ? -52.400 -3.696 71.200 1.00 79.06 222 PHE A CA 1
ATOM 1738 C C . PHE A 1 222 ? -51.693 -3.899 72.548 1.00 79.06 222 PHE A C 1
ATOM 1740 O O . PHE A 1 222 ? -52.346 -4.195 73.548 1.00 79.06 222 PHE A O 1
ATOM 1747 N N . PHE A 1 223 ? -50.376 -3.687 72.612 1.00 81.56 223 PHE A N 1
ATOM 1748 C CA . PHE A 1 223 ? -49.634 -3.781 73.872 1.00 81.56 223 PHE A CA 1
ATOM 1749 C C . PHE A 1 223 ? -50.028 -2.697 74.880 1.00 81.56 223 PHE A C 1
ATOM 1751 O O . PHE A 1 223 ? -50.105 -2.985 76.075 1.00 81.56 223 PHE A O 1
ATOM 1758 N N . ASP A 1 224 ? -50.310 -1.475 74.429 1.00 78.44 224 ASP A N 1
ATOM 1759 C CA . ASP A 1 224 ? -50.796 -0.397 75.298 1.00 78.44 224 ASP A CA 1
ATOM 1760 C C . ASP A 1 224 ? -52.202 -0.686 75.848 1.00 78.44 224 ASP A C 1
ATOM 1762 O O . ASP A 1 224 ? -52.487 -0.359 77.004 1.00 78.44 224 ASP A O 1
ATOM 1766 N N . PHE A 1 225 ? -53.050 -1.370 75.073 1.00 78.06 225 PHE A N 1
ATOM 1767 C CA . PHE A 1 225 ? -54.354 -1.856 75.527 1.00 78.06 225 PHE A CA 1
ATOM 1768 C C . PHE A 1 225 ? -54.229 -2.966 76.585 1.00 78.06 225 PHE A C 1
ATOM 1770 O O . PHE A 1 225 ? -54.858 -2.875 77.640 1.00 78.06 225 PHE A O 1
ATOM 1777 N N . ILE A 1 226 ? -53.382 -3.980 76.352 1.00 80.31 226 ILE A N 1
ATOM 1778 C CA . ILE A 1 226 ? -53.117 -5.058 77.328 1.00 80.31 226 ILE A CA 1
ATOM 1779 C C . ILE A 1 226 ? -52.515 -4.501 78.623 1.00 80.31 226 ILE A C 1
ATOM 1781 O O . ILE A 1 226 ? -52.889 -4.927 79.710 1.00 80.31 226 ILE A O 1
ATOM 1785 N N . ASN A 1 227 ? -51.635 -3.502 78.526 1.00 82.62 227 ASN A N 1
ATOM 1786 C CA . ASN A 1 227 ? -51.071 -2.814 79.691 1.00 82.62 227 ASN A CA 1
ATOM 1787 C C . ASN A 1 227 ? -52.037 -1.804 80.344 1.00 82.62 227 ASN A C 1
ATOM 1789 O O . ASN A 1 227 ? -51.604 -1.006 81.175 1.00 82.62 227 ASN A O 1
ATOM 1793 N N . HIS A 1 228 ? -53.322 -1.802 79.973 1.00 76.62 228 HIS A N 1
ATOM 1794 C CA . HIS A 1 228 ? -54.367 -0.910 80.490 1.00 76.62 228 HIS A CA 1
ATOM 1795 C C . HIS A 1 228 ? -54.058 0.595 80.379 1.00 76.62 228 HIS A C 1
ATOM 1797 O O . HIS A 1 228 ? -54.673 1.412 81.067 1.00 76.62 228 HIS A O 1
ATOM 1803 N N . LYS A 1 229 ? -53.139 0.991 79.491 1.00 72.75 229 LYS A N 1
ATOM 1804 C CA . LYS A 1 229 ? -52.792 2.399 79.248 1.00 72.75 229 LYS A CA 1
ATOM 1805 C C . LYS A 1 229 ? -53.823 3.101 78.363 1.00 72.75 229 LYS A C 1
ATOM 1807 O O . LYS A 1 229 ? -53.937 4.323 78.411 1.00 72.75 229 LYS A O 1
ATOM 1812 N N . THR A 1 230 ? -54.593 2.348 77.577 1.00 63.97 230 THR A N 1
ATOM 1813 C CA . THR A 1 230 ? -55.639 2.858 76.678 1.00 63.97 230 THR A CA 1
ATOM 1814 C C . THR A 1 230 ? -56.901 1.984 76.753 1.00 63.97 230 THR A C 1
ATOM 1816 O O . THR A 1 230 ? -56.821 0.780 76.975 1.00 63.97 230 THR A O 1
ATOM 1819 N N . LYS A 1 231 ? -58.096 2.584 76.602 1.00 60.47 231 LYS A N 1
ATOM 1820 C CA . LYS A 1 231 ? -59.401 1.883 76.707 1.00 60.47 231 LYS A CA 1
ATOM 1821 C C . LYS A 1 231 ? -60.031 1.478 75.364 1.00 60.47 231 LYS A C 1
ATOM 1823 O O . LYS A 1 231 ? -61.071 0.831 75.374 1.00 60.47 231 LYS A O 1
ATOM 1828 N N . ASN A 1 232 ? -59.424 1.840 74.231 1.00 60.38 232 ASN A N 1
ATOM 1829 C CA . ASN A 1 232 ? -59.946 1.556 72.889 1.00 60.38 232 ASN A CA 1
ATOM 1830 C C . ASN A 1 232 ? -58.898 0.839 72.031 1.00 60.38 232 ASN A C 1
ATOM 1832 O O . ASN A 1 232 ? -57.753 1.283 71.956 1.00 60.38 232 ASN A O 1
ATOM 1836 N N . VAL A 1 233 ? -59.314 -0.231 71.348 1.00 56.56 233 VAL A N 1
ATOM 1837 C CA . VAL A 1 233 ? -58.488 -0.980 70.389 1.00 56.56 233 VAL A CA 1
ATOM 1838 C C . VAL A 1 233 ? -58.685 -0.392 68.996 1.00 56.56 233 VAL A C 1
ATOM 1840 O O . VAL A 1 233 ? -59.812 -0.243 68.534 1.00 56.56 233 VAL A O 1
ATOM 1843 N N . SER A 1 234 ? -57.590 -0.062 68.311 1.00 58.47 234 SER A N 1
ATOM 1844 C CA . SER A 1 234 ? -57.630 0.310 66.893 1.00 58.47 234 SER A CA 1
ATOM 1845 C C . SER A 1 234 ? -57.703 -0.968 66.056 1.00 58.47 234 SER A C 1
ATOM 1847 O O . SER A 1 234 ? -56.717 -1.697 65.951 1.00 58.47 234 SER A O 1
ATOM 1849 N N . THR A 1 235 ? -58.866 -1.272 65.490 1.00 59.72 235 THR A N 1
ATOM 1850 C CA . THR A 1 235 ? -59.055 -2.406 64.579 1.00 59.72 235 THR A CA 1
ATOM 1851 C C . THR A 1 235 ? -58.466 -2.096 63.201 1.00 59.72 235 THR A C 1
ATOM 1853 O O . THR A 1 235 ? -58.632 -1.000 62.671 1.00 59.72 235 THR A O 1
ATOM 1856 N N . ILE A 1 236 ? -57.751 -3.063 62.617 1.00 59.12 236 ILE A N 1
ATOM 1857 C CA . ILE A 1 236 ? -57.260 -2.967 61.236 1.00 59.12 236 ILE A CA 1
ATOM 1858 C C . ILE A 1 236 ? -58.426 -3.335 60.315 1.00 59.12 236 ILE A C 1
ATOM 1860 O O . ILE A 1 236 ? -58.851 -4.489 60.300 1.00 59.12 236 ILE A O 1
ATOM 1864 N N . GLU A 1 237 ? -58.947 -2.376 59.551 1.00 56.03 237 GLU A N 1
ATOM 1865 C CA . GLU A 1 237 ? -59.908 -2.677 58.488 1.00 56.03 237 GLU A CA 1
ATOM 1866 C C . GLU A 1 237 ? -59.219 -3.451 57.359 1.00 56.03 237 GLU A C 1
ATOM 1868 O O . GLU A 1 237 ? -58.311 -2.951 56.689 1.00 56.03 237 GLU A O 1
ATOM 1873 N N . VAL A 1 238 ? -59.672 -4.683 57.135 1.00 56.38 238 VAL A N 1
ATOM 1874 C CA . VAL A 1 238 ? -59.278 -5.495 55.985 1.00 56.38 238 VAL A CA 1
ATOM 1875 C C . VAL A 1 238 ? -60.245 -5.179 54.849 1.00 56.38 238 VAL A C 1
ATOM 1877 O O . VAL A 1 238 ? -61.385 -5.631 54.858 1.00 56.38 238 VAL A O 1
ATOM 1880 N N . LYS A 1 239 ? -59.805 -4.404 53.854 1.00 52.88 239 LYS A N 1
ATOM 1881 C CA . LYS A 1 239 ? -60.537 -4.299 52.585 1.00 52.88 239 LYS A CA 1
ATOM 1882 C C . LYS A 1 239 ? -60.251 -5.544 51.746 1.00 52.88 239 LYS A C 1
ATOM 1884 O O . LYS A 1 239 ? -59.235 -5.593 51.054 1.00 52.88 239 LYS A O 1
ATOM 1889 N N . SER A 1 240 ? -61.120 -6.549 51.840 1.00 45.66 240 SER A N 1
ATOM 1890 C CA . SER A 1 240 ? -61.189 -7.652 50.877 1.00 45.66 240 SER A CA 1
ATOM 1891 C C . SER A 1 240 ? -62.002 -7.202 49.665 1.00 45.66 240 SER A C 1
ATOM 1893 O O . SER A 1 240 ? -63.103 -6.682 49.829 1.00 45.66 240 SER A O 1
ATOM 1895 N N . ASN A 1 241 ? -61.467 -7.395 48.465 1.00 49.81 241 ASN A N 1
ATOM 1896 C CA . ASN A 1 241 ? -62.219 -7.254 47.223 1.00 49.81 241 ASN A CA 1
ATOM 1897 C C . ASN A 1 241 ? -62.241 -8.648 46.581 1.00 49.81 241 ASN A C 1
ATOM 1899 O O . ASN A 1 241 ? -61.413 -8.930 45.716 1.00 49.81 241 ASN A O 1
ATOM 1903 N N . ASP A 1 242 ? -63.089 -9.523 47.132 1.00 44.31 242 ASP A N 1
ATOM 1904 C CA . ASP A 1 242 ? -63.526 -10.754 46.455 1.00 44.31 242 ASP A CA 1
ATOM 1905 C C . ASP A 1 242 ? -64.499 -10.396 45.321 1.00 44.31 242 ASP A C 1
ATOM 1907 O O . ASP A 1 242 ? -65.275 -9.424 45.499 1.00 44.31 242 ASP A O 1
#

Radius of gyration: 39.94 Å; Cα contacts (8 Å, |Δi|>4): 337; chains: 1; bounding box: 89×35×122 Å

Mean predicted aligned error: 10.23 Å

Nearest PDB structures (foldseek):
  4wy9-assembly1_A  TM=9.080E-01  e=1.625E-15  Campylobacter jejuni subsp. jejuni NCTC 11168 = ATCC 700819
  5wbf-assembly2_B  TM=8.319E-01  e=2.528E-08  Helicobacter pylori 26695
  6fu4-assembly2_B  TM=8.312E-01  e=2.994E-08  Pseudomonas aeruginosa PAO1
  5wbf-assembly1_A  TM=8.416E-01  e=6.227E-08  Helicobacter pylori 26695
  7prr-assembly1_B  TM=7.742E-01  e=1.449E-07  Pseudomonas aeruginosa PAO1

Sequence (242 aa):
TFIQNKNMYNSMPVISKIENNVHNGEQKITFGSVKHLDYGNGEFLGINLGMPIFNQKGDFAGVIGFSLELSQMSKALLNPSLNFHEGDQRLLLADDGTFVIHENPKAVLQKINEYNHSPSVAPILSAIKEHRDILINNFYTSTGLTSYASVSSFSTLEDSSRWSILVTTPKNSVLKPLYHLQLIIVAVVVIFLIIISAIVYICIKYMVSAKINSIFKSLQNFFDFINHKTKNVSTIEVKSND

Organism: Campylobacter jejuni (NCBI:txid197)

pLDDT: mean 87.94, 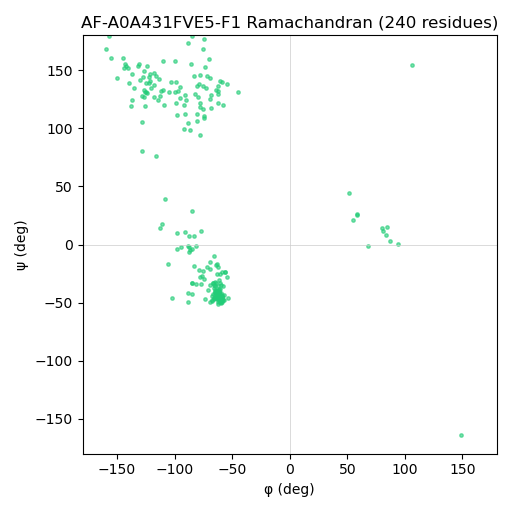std 12.78, range [42.88, 98.38]